Protein AF-A0A7S1T0H6-F1 (afdb_monomer_lite)

Organism: NCBI:txid63592

InterPro domains:
  IPR000719 Protein kinase domain [PF00069] (18-115)
  IPR000719 Protein kinase domain [PF00069] (151-258)
  IPR000719 Protein kinase domain [PS50011] (1-267)
  IPR000719 Protein kinase domain [SM00220] (1-267)
  IPR008271 Serine/threonine-protein kinase, active site [PS00108] (78-90)
  IPR011009 Protein kinase-like domain superfamily [SSF56112] (9-263)
  IPR051681 Serine/Threonine Kinases and Pseudokinases [PTHR44329] (21-267)

Foldseek 3Di:
DDDDDDDDDDPPPPPPDDDDDDDDDDDDAPPAWQQVLLVQQVVQPQPAFRPDALLVLLQQLLLLLVQLLVQCPDVVRFAQQQDDRNQWGWHDDPNDIHIHGHNGPCVPVVVVVVVVVVVVDPDDDDDDDPPDPDDDDDDDDPDDPDDPVLSVLLVVLCPPLVSLQLAALCVLVVHDDDNLSNLLSSLQSSLSSLVSHHCCVQQDPPSDSVSSVVNSVVVNVVDDGDDDPLQDVLSVVLSCQSNDNDSVSHDRSVVNSVSSVVCNVVSVVLRVVCVSRSSVSD

Sequence (282 aa):
AEESEPGTDVFEEEEEKEPVNIFLVQEFCNNGSLQNLLEKNMALGVQSLKVYSVVNALEYAIHIAKGLEYLHLASPMIIHRDLKPDNVLLHVENGKTIAKLADFGLSAKLKSQFKSLSRDSSIKKDQATRSLTRYRSKKQTFVERTESDLLKNAFKLTGETGSKMYMAPEVSRRESYNEKIDIYSLGVILYELFMGYPILCTISHSGQPQEVENYAKRVASGYRVKIPARWPPEVGDVISKMWAQSPEERPSASEAIKLLTGLQPVAEEWHKKATGCWNCFC

pLDDT: mean 75.56, std 23.52, range [24.17, 98.88]

Structure (mmCIF, N/CA/C/O backbone):
data_AF-A0A7S1T0H6-F1
#
_entry.id   AF-A0A7S1T0H6-F1
#
loop_
_atom_site.group_PDB
_atom_site.id
_atom_site.type_symbol
_atom_site.label_atom_id
_atom_site.label_alt_id
_atom_site.label_comp_id
_atom_site.label_asym_id
_atom_site.label_entity_id
_atom_site.label_seq_id
_atom_site.pdbx_PDB_ins_code
_atom_site.Cartn_x
_atom_site.Cartn_y
_atom_site.Cartn_z
_atom_site.occupancy
_atom_site.B_iso_or_equiv
_atom_site.auth_seq_id
_atom_site.auth_comp_id
_atom_site.auth_asym_id
_atom_site.auth_atom_id
_atom_site.pdbx_PDB_model_num
ATOM 1 N N . ALA A 1 1 ? -76.980 48.339 -0.783 1.00 39.44 1 ALA A N 1
ATOM 2 C CA . ALA A 1 1 ? -75.681 48.568 -0.137 1.00 39.44 1 ALA A CA 1
ATOM 3 C C . ALA A 1 1 ? -75.337 47.280 0.584 1.00 39.44 1 ALA A C 1
ATOM 5 O O . ALA A 1 1 ? -75.828 47.060 1.679 1.00 39.44 1 ALA A O 1
ATOM 6 N N . GLU A 1 2 ? -74.623 46.398 -0.102 1.00 37.31 2 GLU A N 1
ATOM 7 C CA . GLU A 1 2 ? -73.998 45.208 0.471 1.00 37.31 2 GLU A CA 1
ATOM 8 C C . GLU A 1 2 ? -72.545 45.280 0.006 1.00 37.31 2 GLU A C 1
ATOM 10 O O . GLU A 1 2 ? -72.279 45.298 -1.197 1.00 37.31 2 GLU A O 1
ATOM 15 N N . GLU A 1 3 ? -71.641 45.486 0.960 1.00 40.94 3 GLU A N 1
ATOM 16 C CA . GLU A 1 3 ? -70.198 45.511 0.743 1.00 40.94 3 GLU A CA 1
ATOM 17 C C . GLU A 1 3 ? -69.638 44.088 0.841 1.00 40.94 3 GLU A C 1
ATOM 19 O O . GLU A 1 3 ? -70.080 43.269 1.643 1.00 40.94 3 GLU A O 1
ATOM 24 N N . SER A 1 4 ? -68.673 43.822 -0.031 1.00 43.00 4 SER A N 1
ATOM 25 C CA . SER A 1 4 ? -67.918 42.587 -0.228 1.00 43.00 4 SER A CA 1
ATOM 26 C C . SER A 1 4 ? -66.994 42.231 0.944 1.00 43.00 4 SER A C 1
ATOM 28 O O . SER A 1 4 ? -66.219 43.085 1.376 1.00 43.00 4 SER A O 1
ATOM 30 N N . GLU A 1 5 ? -66.961 40.960 1.358 1.00 44.91 5 GLU A N 1
ATOM 31 C CA . GLU A 1 5 ? -65.850 40.412 2.153 1.00 44.91 5 GLU A CA 1
ATOM 32 C C . GLU A 1 5 ? -64.629 40.116 1.255 1.00 44.91 5 GLU A C 1
ATOM 34 O O . GLU A 1 5 ? -64.787 39.500 0.195 1.00 44.91 5 GLU A O 1
ATOM 39 N N . PRO A 1 6 ? -63.407 40.528 1.642 1.00 47.84 6 PRO A N 1
ATOM 40 C CA . PRO A 1 6 ? -62.186 40.173 0.932 1.00 47.84 6 PRO A CA 1
ATOM 41 C C . PRO A 1 6 ? -61.630 38.827 1.419 1.00 47.84 6 PRO A C 1
ATOM 43 O O . PRO A 1 6 ? -61.496 38.586 2.618 1.00 47.84 6 PRO A O 1
ATOM 46 N N . GLY A 1 7 ? -61.276 37.967 0.461 1.00 47.22 7 GLY A N 1
ATOM 47 C CA . GLY A 1 7 ? -60.577 36.709 0.702 1.00 47.22 7 GLY A CA 1
ATOM 48 C C . GLY A 1 7 ? -59.181 36.929 1.282 1.00 47.22 7 GLY A C 1
ATOM 49 O O . GLY A 1 7 ? -58.399 37.736 0.781 1.00 47.22 7 GLY A O 1
ATOM 50 N N . THR A 1 8 ? -58.871 36.194 2.342 1.00 42.62 8 THR A N 1
ATOM 51 C CA . THR A 1 8 ? -57.524 36.056 2.889 1.00 42.62 8 THR A CA 1
ATOM 52 C C . THR A 1 8 ? -56.797 34.945 2.135 1.00 42.62 8 THR A C 1
ATOM 54 O O . THR A 1 8 ? -57.006 33.762 2.401 1.00 42.62 8 THR A O 1
ATOM 57 N N . ASP A 1 9 ? -55.931 35.335 1.199 1.00 45.97 9 ASP A N 1
ATOM 58 C CA . ASP A 1 9 ? -54.878 34.464 0.679 1.00 45.97 9 ASP A CA 1
ATOM 59 C C . ASP A 1 9 ? -53.917 34.131 1.831 1.00 45.97 9 ASP A C 1
ATOM 61 O O . ASP A 1 9 ? -53.196 34.991 2.342 1.00 45.97 9 ASP A O 1
ATOM 65 N N . VAL A 1 10 ? -53.945 32.876 2.280 1.00 47.53 10 VAL A N 1
ATOM 66 C CA . VAL A 1 10 ? -52.974 32.334 3.234 1.00 47.53 10 VAL A CA 1
ATOM 67 C C . VAL A 1 10 ? -51.689 32.062 2.457 1.00 47.53 10 VAL A C 1
ATOM 69 O O . VAL A 1 10 ? -51.583 31.071 1.740 1.00 47.53 10 VAL A O 1
ATOM 72 N N . PHE A 1 11 ? -50.718 32.964 2.578 1.00 44.25 11 PHE A N 1
ATOM 73 C CA . PHE A 1 11 ? -49.346 32.698 2.163 1.00 44.25 11 PHE A CA 1
ATOM 74 C C . PHE A 1 11 ? -48.713 31.765 3.202 1.00 44.25 11 PHE A C 1
ATOM 76 O O . PHE A 1 11 ? -48.391 32.192 4.309 1.00 44.25 11 PHE A O 1
ATOM 83 N N . GLU A 1 12 ? -48.572 30.483 2.866 1.00 53.56 12 GLU A N 1
ATOM 84 C CA . GLU A 1 12 ? -47.656 29.594 3.581 1.00 53.56 12 GLU A CA 1
ATOM 85 C C . GLU A 1 12 ? -46.225 30.060 3.268 1.00 53.56 12 GLU A C 1
ATOM 87 O O . GLU A 1 12 ? -45.743 29.920 2.145 1.00 53.56 12 GLU A O 1
ATOM 92 N N . GLU A 1 13 ? -45.565 30.687 4.245 1.00 53.03 13 GLU A N 1
ATOM 93 C CA . GLU A 1 13 ? -44.130 30.964 4.183 1.00 53.03 13 GLU A CA 1
ATOM 94 C C . GLU A 1 13 ? -43.378 29.624 4.164 1.00 53.03 13 GLU A C 1
ATOM 96 O O . GLU A 1 13 ? -43.294 28.923 5.173 1.00 53.03 13 GLU A O 1
ATOM 101 N N . GLU A 1 14 ? -42.832 29.245 3.006 1.00 58.56 14 GLU A N 1
ATOM 102 C CA . GLU A 1 14 ? -41.816 28.197 2.940 1.00 58.56 14 GLU A CA 1
ATOM 103 C C . GLU A 1 14 ? -40.554 28.712 3.654 1.00 58.56 14 GLU A C 1
ATOM 105 O O . GLU A 1 14 ? -39.780 29.487 3.094 1.00 58.56 14 GLU A O 1
ATOM 110 N N . GLU A 1 15 ? -40.351 28.304 4.912 1.00 59.88 15 GLU A N 1
ATOM 111 C CA . GLU A 1 15 ? -39.088 28.513 5.627 1.00 59.88 15 GLU A CA 1
ATOM 112 C C . GLU A 1 15 ? -37.933 27.906 4.808 1.00 59.88 15 GLU A C 1
ATOM 114 O O . GLU A 1 15 ? -37.774 26.680 4.730 1.00 59.88 15 GLU A O 1
ATOM 119 N N . GLU A 1 16 ? -37.095 28.762 4.211 1.00 60.50 16 GLU A N 1
ATOM 120 C CA . GLU A 1 16 ? -35.809 28.367 3.637 1.00 60.50 16 GLU A CA 1
ATOM 121 C C . GLU A 1 16 ? -34.942 27.759 4.749 1.00 60.50 16 GLU A C 1
ATOM 123 O O . GLU A 1 16 ? -34.305 28.456 5.539 1.00 60.50 16 GLU A O 1
ATOM 128 N N . LYS A 1 17 ? -34.928 26.425 4.837 1.00 64.12 17 LYS A N 1
ATOM 129 C CA . LYS A 1 17 ? -34.078 25.704 5.787 1.00 64.12 17 LYS A CA 1
ATOM 130 C C . LYS A 1 17 ? -32.616 26.027 5.504 1.00 64.12 17 LYS A C 1
ATOM 132 O O . LYS A 1 17 ? -32.090 25.656 4.452 1.00 64.12 17 LYS A O 1
ATOM 137 N N . GLU A 1 18 ? -31.953 26.664 6.467 1.00 71.25 18 GLU A N 1
ATOM 138 C CA . GLU A 1 18 ? -30.517 26.909 6.390 1.00 71.25 18 GLU A CA 1
ATOM 139 C C . GLU A 1 18 ? -29.751 25.597 6.132 1.00 71.25 18 GLU A C 1
ATOM 141 O O . GLU A 1 18 ? -30.090 24.543 6.689 1.00 71.25 18 GLU A O 1
ATOM 146 N N . PRO A 1 19 ? -28.703 25.626 5.289 1.00 68.56 19 PRO A N 1
ATOM 147 C CA . PRO A 1 19 ? -27.933 24.435 4.980 1.00 68.56 19 PRO A CA 1
ATOM 148 C C . PRO A 1 19 ? -27.256 23.893 6.244 1.00 68.56 19 PRO A C 1
ATOM 150 O O . PRO A 1 19 ? -26.411 24.545 6.859 1.00 68.56 19 PRO A O 1
ATOM 153 N N . VAL A 1 20 ? -27.595 22.654 6.608 1.00 77.38 20 VAL A N 1
ATOM 154 C CA . VAL A 1 20 ? -26.949 21.945 7.717 1.00 77.38 20 VAL A CA 1
ATOM 155 C C . VAL A 1 20 ? -25.509 21.618 7.328 1.00 77.38 20 VAL A C 1
ATOM 157 O O . VAL A 1 20 ? -25.253 20.756 6.484 1.00 77.38 20 VAL A O 1
ATOM 160 N N . ASN A 1 21 ? -24.556 22.286 7.976 1.00 78.81 21 ASN A N 1
ATOM 161 C CA . ASN A 1 21 ? -23.138 21.977 7.838 1.00 78.81 21 ASN A CA 1
ATOM 162 C C . ASN A 1 21 ? -22.768 20.798 8.746 1.00 78.81 21 ASN A C 1
ATOM 164 O O . ASN A 1 21 ? -22.917 20.868 9.965 1.00 78.81 21 ASN A O 1
ATOM 168 N N . ILE A 1 22 ? -22.265 19.715 8.152 1.00 76.00 22 ILE A N 1
ATOM 169 C CA . ILE A 1 22 ? -21.798 18.530 8.879 1.00 76.00 22 ILE A CA 1
ATOM 170 C C . ILE A 1 22 ? -20.272 18.574 8.953 1.00 76.00 22 ILE A C 1
ATOM 172 O O . ILE A 1 22 ? -19.598 18.610 7.925 1.00 76.00 22 ILE A O 1
ATOM 176 N N . PHE A 1 23 ? -19.732 18.522 10.170 1.00 80.25 23 PHE A N 1
ATOM 177 C CA . PHE A 1 23 ? -18.294 18.472 10.428 1.00 80.25 23 PHE A CA 1
ATOM 178 C C . PHE A 1 23 ? -17.905 17.110 11.005 1.00 80.25 23 PHE A C 1
ATOM 180 O O . PHE A 1 23 ? -18.576 16.596 11.900 1.00 80.25 23 PHE A O 1
ATOM 187 N N . LEU A 1 24 ? -16.799 16.542 10.519 1.00 76.12 24 LEU A N 1
ATOM 188 C CA . LEU A 1 24 ? -16.171 15.357 11.099 1.00 76.12 24 LEU A CA 1
ATOM 189 C C . LEU A 1 24 ? -14.870 15.787 11.783 1.00 76.12 24 LEU A C 1
ATOM 191 O O . LEU A 1 24 ? -13.955 16.271 11.121 1.00 76.12 24 LEU A O 1
ATOM 195 N N . VAL A 1 25 ? -14.793 15.625 13.104 1.00 81.94 25 VAL A N 1
ATOM 196 C CA . VAL A 1 25 ? -13.585 15.927 13.885 1.00 81.94 25 VAL A CA 1
ATOM 197 C C . VAL A 1 25 ? -12.845 14.622 14.154 1.00 81.94 25 VAL A C 1
ATOM 199 O O . VAL A 1 25 ? -13.415 13.684 14.709 1.00 81.94 25 VAL A O 1
ATOM 202 N N . GLN A 1 26 ? -11.583 14.557 13.739 1.00 84.00 26 GLN A N 1
ATOM 203 C CA . GLN A 1 26 ? -10.718 13.386 13.885 1.00 84.00 26 GLN A CA 1
ATOM 204 C C . GLN A 1 26 ? -9.372 13.797 14.479 1.00 84.00 26 GLN A C 1
ATOM 206 O O . GLN A 1 26 ? -9.057 14.983 14.584 1.00 84.00 26 GLN A O 1
ATOM 211 N N . GLU A 1 27 ? -8.571 12.808 14.871 1.00 87.56 27 GLU A N 1
ATOM 212 C CA . GLU A 1 27 ? -7.200 13.064 15.293 1.00 87.56 27 GLU A CA 1
ATOM 213 C C . GLU A 1 27 ? -6.365 13.703 14.172 1.00 87.56 27 GLU A C 1
ATOM 215 O O . GLU A 1 27 ? -6.512 13.384 12.991 1.00 87.56 27 GLU A O 1
ATOM 220 N N . PHE A 1 28 ? -5.456 14.603 14.550 1.00 90.06 28 PHE A N 1
ATOM 221 C CA . PHE A 1 28 ? -4.581 15.270 13.596 1.00 90.06 28 PHE A CA 1
ATOM 222 C C . PHE A 1 28 ? -3.293 14.466 13.356 1.00 90.06 28 PHE A C 1
ATOM 224 O O . PHE A 1 28 ? -2.480 14.247 14.259 1.00 90.06 28 PHE A O 1
ATOM 231 N N . CYS A 1 29 ? -3.074 14.062 12.105 1.00 93.25 29 CYS A N 1
ATOM 232 C CA . CYS A 1 29 ? -1.835 13.432 11.651 1.00 93.25 29 CYS A CA 1
ATOM 233 C C . CYS A 1 29 ? -0.858 14.501 11.134 1.00 93.25 29 CYS A C 1
ATOM 235 O O . CYS A 1 29 ? -1.056 15.086 10.070 1.00 93.25 29 CYS A O 1
ATOM 237 N N . ASN A 1 30 ? 0.196 14.774 11.905 1.00 92.81 30 ASN A N 1
ATOM 238 C CA . ASN A 1 30 ? 1.073 15.940 11.735 1.00 92.81 30 ASN A CA 1
ATOM 239 C C . ASN A 1 30 ? 2.118 15.834 10.605 1.00 92.81 30 ASN A C 1
ATOM 241 O O . ASN A 1 30 ? 2.874 16.785 10.409 1.00 92.81 30 ASN A O 1
ATOM 245 N N . ASN A 1 31 ? 2.181 14.725 9.861 1.00 93.44 31 ASN A N 1
ATOM 246 C CA . ASN A 1 31 ? 3.201 14.499 8.829 1.00 93.44 31 ASN A CA 1
ATOM 247 C C . ASN A 1 31 ? 2.622 14.273 7.417 1.00 93.44 31 ASN A C 1
ATOM 249 O O . ASN A 1 31 ? 3.321 13.793 6.523 1.00 93.44 31 ASN A O 1
ATOM 253 N N . GLY A 1 32 ? 1.365 14.673 7.196 1.00 94.12 32 GLY A N 1
ATOM 254 C CA . GLY A 1 32 ? 0.689 14.568 5.898 1.00 94.12 32 GLY A CA 1
ATOM 255 C C . GLY A 1 32 ? 0.321 13.130 5.531 1.00 94.12 32 GLY A C 1
ATOM 256 O O . GLY A 1 32 ? 0.254 12.260 6.401 1.00 94.12 32 GLY A O 1
ATOM 257 N N . SER A 1 33 ? 0.059 12.879 4.249 1.00 95.69 33 SER A N 1
ATOM 258 C CA . SER A 1 33 ? -0.252 11.538 3.746 1.00 95.69 33 SER A CA 1
ATOM 259 C C . SER A 1 33 ? 0.994 10.790 3.271 1.00 95.69 33 SER A C 1
ATOM 261 O O . SER A 1 33 ? 2.054 11.372 3.007 1.00 95.69 33 SER A O 1
ATOM 263 N N . LEU A 1 34 ? 0.860 9.477 3.104 1.00 95.38 34 LEU A N 1
ATOM 264 C CA . LEU A 1 34 ? 1.886 8.644 2.492 1.00 95.38 34 LEU A CA 1
ATOM 265 C C . LEU A 1 34 ? 2.148 9.055 1.035 1.00 95.38 34 LEU A C 1
ATOM 267 O O . LEU A 1 34 ? 3.291 8.990 0.581 1.00 95.38 34 LEU A O 1
ATOM 271 N N . GLN A 1 35 ? 1.130 9.566 0.335 1.00 93.31 35 GLN A N 1
ATOM 272 C CA . GLN A 1 35 ? 1.297 10.173 -0.987 1.00 93.31 35 GLN A CA 1
ATOM 273 C C . GLN A 1 35 ? 2.305 11.330 -0.930 1.00 93.31 35 GLN A C 1
ATOM 275 O O . GLN A 1 35 ? 3.283 11.328 -1.676 1.00 93.31 35 GLN A O 1
ATOM 280 N N . ASN A 1 36 ? 2.154 12.265 0.017 1.00 91.69 36 ASN A N 1
ATOM 281 C CA . ASN A 1 36 ? 3.099 13.378 0.163 1.00 91.69 36 ASN A CA 1
ATOM 282 C C . ASN A 1 36 ? 4.530 12.896 0.459 1.00 91.69 36 ASN A C 1
ATOM 284 O O . ASN A 1 36 ? 5.501 13.535 0.050 1.00 91.69 36 ASN A O 1
ATOM 288 N N . LEU A 1 37 ? 4.683 11.777 1.171 1.00 91.94 37 LEU A N 1
ATOM 289 C CA . LEU A 1 37 ? 5.986 11.173 1.453 1.00 91.94 37 LEU A CA 1
ATOM 290 C C . LEU A 1 37 ? 6.655 10.626 0.178 1.00 91.94 37 LEU A C 1
ATOM 292 O O . LEU A 1 37 ? 7.842 10.875 -0.053 1.00 91.94 37 LEU A O 1
ATOM 296 N N . LEU A 1 38 ? 5.899 9.916 -0.664 1.00 89.81 38 LEU A N 1
ATOM 297 C CA . LEU A 1 38 ? 6.369 9.394 -1.955 1.00 89.81 38 LEU A CA 1
ATOM 298 C C . LEU A 1 38 ? 6.742 10.525 -2.926 1.00 89.81 38 LEU A C 1
ATOM 300 O O . LEU A 1 38 ? 7.752 10.438 -3.625 1.00 89.81 38 LEU A O 1
ATOM 304 N N . GLU A 1 39 ? 5.977 11.614 -2.923 1.00 86.88 39 GLU A N 1
ATOM 305 C CA . GLU A 1 39 ? 6.238 12.816 -3.723 1.00 86.88 39 GLU A CA 1
ATOM 306 C C . GLU A 1 39 ? 7.533 13.519 -3.316 1.00 86.88 39 GLU A C 1
ATOM 308 O O . GLU A 1 39 ? 8.344 13.879 -4.172 1.00 86.88 39 GLU A O 1
ATOM 313 N N . LYS A 1 40 ? 7.776 13.662 -2.008 1.00 86.38 40 LYS A N 1
ATOM 314 C CA . LYS A 1 40 ? 9.038 14.213 -1.488 1.00 86.38 40 LYS A CA 1
ATOM 315 C C . LYS A 1 40 ? 10.235 13.377 -1.940 1.00 86.38 40 LYS A C 1
ATOM 317 O O . LYS A 1 40 ? 11.225 13.931 -2.407 1.00 86.38 40 LYS A O 1
ATOM 322 N N . ASN A 1 41 ? 10.132 12.051 -1.862 1.00 83.00 41 ASN A N 1
ATOM 323 C CA . ASN A 1 41 ? 11.192 11.144 -2.311 1.00 83.00 41 ASN A CA 1
ATOM 324 C C . ASN A 1 41 ? 11.512 11.229 -3.800 1.00 83.00 41 ASN A C 1
ATOM 326 O O . ASN A 1 41 ? 12.640 10.948 -4.208 1.00 83.00 41 ASN A O 1
ATOM 330 N N . MET A 1 42 ? 10.508 11.529 -4.610 1.00 78.44 42 MET A N 1
ATOM 331 C CA . MET A 1 42 ? 10.673 11.733 -6.038 1.00 78.44 42 MET A CA 1
ATOM 332 C C . MET A 1 42 ? 11.317 13.086 -6.331 1.00 78.44 42 MET A C 1
ATOM 334 O O . MET A 1 42 ? 12.243 13.152 -7.133 1.00 78.44 42 MET A O 1
ATOM 338 N N . ALA A 1 43 ? 10.873 14.151 -5.659 1.00 79.00 43 ALA A N 1
ATOM 339 C CA . ALA A 1 43 ? 11.404 15.498 -5.854 1.00 79.00 43 ALA A CA 1
ATOM 340 C C . ALA A 1 43 ? 12.895 15.622 -5.488 1.00 79.00 43 ALA A C 1
ATOM 342 O O . ALA A 1 43 ? 13.599 16.442 -6.069 1.00 79.00 43 ALA A O 1
ATOM 343 N N . LEU A 1 44 ? 13.385 14.797 -4.556 1.00 72.94 44 LEU A N 1
ATOM 344 C CA . LEU A 1 44 ? 14.806 14.729 -4.190 1.00 72.94 44 LEU A CA 1
ATOM 345 C C . LEU A 1 44 ? 15.698 14.072 -5.266 1.00 72.94 44 LEU A C 1
ATOM 347 O O . LEU A 1 44 ? 16.924 14.190 -5.201 1.00 72.94 44 LEU A O 1
ATOM 351 N N . GLY A 1 45 ? 15.104 13.414 -6.267 1.00 62.16 45 GLY A N 1
ATOM 352 C CA . GLY A 1 45 ? 15.812 12.787 -7.382 1.00 62.16 45 GLY A CA 1
ATOM 353 C C . GLY A 1 45 ? 16.641 11.549 -7.005 1.00 62.16 45 GLY A C 1
ATOM 354 O O . GLY A 1 45 ? 16.664 11.083 -5.866 1.00 62.16 45 GLY A O 1
ATOM 355 N N . VAL A 1 46 ? 17.334 10.988 -8.003 1.00 57.06 46 VAL A N 1
ATOM 356 C CA . VAL A 1 46 ? 18.066 9.705 -7.904 1.00 57.06 46 VAL A CA 1
ATOM 357 C C . VAL A 1 46 ? 19.370 9.815 -7.091 1.00 57.06 46 VAL A C 1
ATOM 359 O O . VAL A 1 46 ? 19.894 8.811 -6.614 1.00 57.06 46 VAL A O 1
ATOM 362 N N . GLN A 1 47 ? 19.896 11.023 -6.883 1.00 53.50 47 GLN A N 1
ATOM 363 C CA . GLN A 1 47 ? 21.208 11.231 -6.252 1.00 53.50 47 GLN A CA 1
ATOM 364 C C . GLN A 1 47 ? 21.149 11.524 -4.744 1.00 53.50 47 GLN A C 1
ATOM 366 O O . GLN A 1 47 ? 22.196 11.627 -4.109 1.00 53.50 47 GLN A O 1
ATOM 371 N N . SER A 1 48 ? 19.951 11.636 -4.162 1.00 57.62 48 SER A N 1
ATOM 372 C CA . SER A 1 48 ? 19.771 12.016 -2.756 1.00 57.62 48 SER A CA 1
ATOM 373 C C . SER A 1 48 ? 19.212 10.875 -1.907 1.00 57.62 48 SER A C 1
ATOM 375 O O . SER A 1 48 ? 18.455 10.027 -2.384 1.00 57.62 48 SER A O 1
ATOM 377 N N . LEU A 1 49 ? 19.573 10.882 -0.619 1.00 66.31 49 LEU A N 1
ATOM 378 C CA . LEU A 1 49 ? 18.969 10.034 0.408 1.00 66.31 49 LEU A CA 1
ATOM 379 C C . LEU A 1 49 ? 17.442 10.197 0.385 1.00 66.31 49 LEU A C 1
ATOM 381 O O . LEU A 1 49 ? 16.923 11.311 0.460 1.00 66.31 49 LEU A O 1
ATOM 385 N N . LYS A 1 50 ? 16.726 9.074 0.288 1.00 73.00 50 LYS A N 1
ATOM 386 C CA . LYS A 1 50 ? 15.271 9.026 0.460 1.00 73.00 50 LYS A CA 1
ATOM 387 C C . LYS A 1 50 ? 14.909 9.526 1.868 1.00 73.00 50 LYS A C 1
ATOM 389 O O . LYS A 1 50 ? 15.655 9.316 2.821 1.00 73.00 50 LYS A O 1
ATOM 394 N N . VAL A 1 51 ? 13.744 10.155 2.007 1.00 85.56 51 VAL A N 1
ATOM 395 C CA . VAL A 1 51 ? 13.207 10.690 3.270 1.00 85.56 51 VAL A CA 1
ATOM 396 C C . VAL A 1 51 ? 12.808 9.601 4.270 1.00 85.56 51 VAL A C 1
ATOM 398 O O . VAL A 1 51 ? 12.534 9.908 5.425 1.00 85.56 51 VAL A O 1
ATOM 401 N N . TYR A 1 52 ? 12.761 8.341 3.834 1.00 89.00 52 TYR A N 1
ATOM 402 C CA . TYR A 1 52 ? 12.578 7.166 4.680 1.00 89.00 52 TYR A CA 1
ATOM 403 C C . TYR A 1 52 ? 13.513 6.040 4.222 1.00 89.00 52 TYR A C 1
ATOM 405 O O . TYR A 1 52 ? 14.140 6.146 3.169 1.00 89.00 52 TYR A O 1
ATOM 413 N N . SER A 1 53 ? 13.637 4.980 5.021 1.00 90.25 53 SER A N 1
ATOM 414 C CA . SER A 1 53 ? 14.403 3.769 4.689 1.00 90.25 53 SER A CA 1
ATOM 415 C C . SER A 1 53 ? 13.489 2.605 4.280 1.00 90.25 53 SER A C 1
ATOM 417 O O . SER A 1 53 ? 12.291 2.637 4.555 1.00 90.25 53 SER A O 1
ATOM 419 N N . VAL A 1 54 ? 14.051 1.526 3.717 1.00 90.62 54 VAL A N 1
ATOM 420 C CA . VAL A 1 54 ? 13.315 0.260 3.489 1.00 90.62 54 VAL A CA 1
ATOM 421 C C . VAL A 1 54 ? 12.720 -0.326 4.776 1.00 90.62 54 VAL A C 1
ATOM 423 O O . VAL A 1 54 ? 11.682 -0.981 4.737 1.00 90.62 54 VAL A O 1
ATOM 426 N N . VAL A 1 55 ? 13.339 -0.065 5.932 1.00 93.62 55 VAL A N 1
ATOM 427 C CA . VAL A 1 55 ? 12.809 -0.501 7.231 1.00 93.62 55 VAL A CA 1
ATOM 428 C C . VAL A 1 55 ? 11.529 0.271 7.545 1.00 93.62 55 VAL A C 1
ATOM 430 O O . VAL A 1 55 ? 10.509 -0.333 7.857 1.00 93.62 55 VAL A O 1
ATOM 433 N N . ASN A 1 56 ? 11.537 1.592 7.352 1.00 94.38 56 ASN A N 1
ATOM 434 C CA . ASN A 1 56 ? 10.338 2.409 7.550 1.00 94.38 56 ASN A CA 1
ATOM 435 C C . ASN A 1 56 ? 9.240 2.085 6.530 1.00 94.38 56 ASN A C 1
ATOM 437 O O . ASN A 1 56 ? 8.068 2.052 6.888 1.00 94.38 56 ASN A O 1
ATOM 441 N N . ALA A 1 57 ? 9.609 1.800 5.277 1.00 95.25 57 ALA A N 1
ATOM 442 C CA . ALA A 1 57 ? 8.686 1.322 4.248 1.00 95.25 57 ALA A CA 1
ATOM 443 C C . ALA A 1 57 ? 7.900 0.095 4.737 1.00 95.25 57 ALA A C 1
ATOM 445 O O . ALA A 1 57 ? 6.670 0.058 4.667 1.00 95.25 57 ALA A O 1
ATOM 446 N N . LEU A 1 58 ? 8.615 -0.887 5.290 1.00 97.50 58 LEU A N 1
ATOM 447 C CA . LEU A 1 58 ? 8.010 -2.091 5.836 1.00 97.50 58 LEU A CA 1
ATOM 448 C C . LEU A 1 58 ? 7.149 -1.796 7.075 1.00 97.50 58 LEU A C 1
ATOM 450 O O . LEU A 1 58 ? 6.044 -2.325 7.184 1.00 97.50 58 LEU A O 1
ATOM 454 N N . GLU A 1 59 ? 7.604 -0.924 7.978 1.00 97.44 59 GLU A N 1
ATOM 455 C CA . GLU A 1 59 ? 6.822 -0.490 9.147 1.00 97.44 59 GLU A CA 1
ATOM 456 C C . GLU A 1 59 ? 5.489 0.151 8.740 1.00 97.44 59 GLU A C 1
ATOM 458 O O . GLU A 1 59 ? 4.447 -0.187 9.304 1.00 97.44 59 GLU A O 1
ATOM 463 N N . TYR A 1 60 ? 5.486 1.026 7.729 1.00 98.31 60 TYR A N 1
ATOM 464 C CA . TYR A 1 60 ? 4.258 1.637 7.214 1.00 98.31 60 TYR A CA 1
ATOM 465 C C . TYR A 1 60 ? 3.299 0.584 6.657 1.00 98.31 60 TYR A C 1
ATOM 467 O O . TYR A 1 60 ? 2.117 0.605 6.998 1.00 98.31 60 TYR A O 1
ATOM 475 N N . ALA A 1 61 ? 3.794 -0.376 5.872 1.00 98.62 61 ALA A N 1
ATOM 476 C CA . ALA A 1 61 ? 2.972 -1.468 5.353 1.00 98.62 61 ALA A CA 1
ATOM 477 C C . ALA A 1 61 ? 2.378 -2.337 6.476 1.00 98.62 61 ALA A C 1
ATOM 479 O O . ALA A 1 61 ? 1.199 -2.690 6.419 1.00 98.62 61 ALA A O 1
ATOM 480 N N . ILE A 1 62 ? 3.152 -2.632 7.528 1.00 98.75 62 ILE A N 1
ATOM 481 C CA . ILE A 1 62 ? 2.676 -3.372 8.708 1.00 98.75 62 ILE A CA 1
ATOM 482 C C . ILE A 1 62 ? 1.587 -2.585 9.447 1.00 98.75 62 ILE A C 1
ATOM 484 O O . ILE A 1 62 ? 0.575 -3.167 9.837 1.00 98.75 62 ILE A O 1
ATOM 488 N N . HIS A 1 63 ? 1.759 -1.274 9.641 1.00 98.62 63 HIS A N 1
ATOM 489 C CA . HIS A 1 63 ? 0.737 -0.426 10.263 1.00 98.62 63 HIS A CA 1
ATOM 490 C C . HIS A 1 63 ? -0.567 -0.415 9.453 1.00 98.62 63 HIS A C 1
ATOM 492 O O . HIS A 1 63 ? -1.643 -0.578 10.030 1.00 98.62 63 HIS A O 1
ATOM 498 N N . ILE A 1 64 ? -0.475 -0.302 8.123 1.00 98.69 64 ILE A N 1
ATOM 499 C CA . ILE A 1 64 ? -1.641 -0.369 7.232 1.00 98.69 64 ILE A CA 1
ATOM 500 C C . ILE A 1 64 ? -2.328 -1.736 7.352 1.00 98.69 64 ILE A C 1
ATOM 502 O O . ILE A 1 64 ? -3.542 -1.787 7.534 1.00 98.69 64 ILE A O 1
ATOM 506 N N . ALA A 1 65 ? -1.571 -2.837 7.319 1.00 98.81 65 ALA A N 1
ATOM 507 C CA . ALA A 1 65 ? -2.114 -4.191 7.449 1.00 98.81 65 ALA A CA 1
ATOM 508 C C . ALA A 1 65 ? -2.850 -4.405 8.784 1.00 98.81 65 ALA A C 1
ATOM 510 O O . ALA A 1 65 ? -3.935 -4.981 8.795 1.00 98.81 65 ALA A O 1
ATOM 511 N N . LYS A 1 66 ? -2.306 -3.883 9.892 1.00 98.75 66 LYS A N 1
ATOM 512 C CA . LYS A 1 66 ? -2.967 -3.884 11.211 1.00 98.75 66 LYS A CA 1
ATOM 513 C C . LYS A 1 66 ? -4.259 -3.069 11.214 1.00 98.75 66 LYS A C 1
ATOM 515 O O . LYS A 1 66 ? -5.257 -3.501 11.783 1.00 98.75 66 LYS A O 1
ATOM 520 N N . GLY A 1 67 ? -4.260 -1.909 10.557 1.00 98.12 67 GLY A N 1
ATOM 521 C CA . GLY A 1 67 ? -5.472 -1.114 10.367 1.00 98.12 67 GLY A CA 1
ATOM 522 C C . GLY A 1 67 ? -6.543 -1.873 9.580 1.00 98.12 67 GLY A C 1
ATOM 523 O O . GLY A 1 67 ? -7.707 -1.870 9.971 1.00 98.12 67 GLY A O 1
ATOM 524 N N . LEU A 1 68 ? -6.156 -2.567 8.506 1.00 98.25 68 LEU A N 1
ATOM 525 C CA . LEU A 1 68 ? -7.074 -3.387 7.711 1.00 98.25 68 LEU A CA 1
ATOM 526 C C . LEU A 1 68 ? -7.611 -4.577 8.502 1.00 98.25 68 LEU A C 1
ATOM 528 O O . LEU A 1 68 ? -8.809 -4.823 8.460 1.00 98.25 68 LEU A O 1
ATOM 532 N N . GLU A 1 69 ? -6.763 -5.275 9.259 1.00 98.50 69 GLU A N 1
ATOM 533 C CA . GLU A 1 69 ? -7.188 -6.373 10.133 1.00 98.50 69 GLU A CA 1
ATOM 534 C C . GLU A 1 69 ? -8.265 -5.907 11.115 1.00 98.50 69 GLU A C 1
ATOM 536 O O . GLU A 1 69 ? -9.311 -6.545 11.225 1.00 98.50 69 GLU A O 1
ATOM 541 N N . TYR A 1 70 ? -8.057 -4.757 11.758 1.00 97.50 70 TYR A N 1
ATOM 542 C CA . TYR A 1 70 ? -9.046 -4.171 12.658 1.00 97.50 70 TYR A CA 1
ATOM 543 C C . TYR A 1 70 ? -10.395 -3.911 11.963 1.00 97.50 70 TYR A C 1
ATOM 545 O O . TYR A 1 70 ? -11.446 -4.248 12.508 1.00 97.50 70 TYR A O 1
ATOM 553 N N . LEU A 1 71 ? -10.384 -3.353 10.747 1.00 94.50 71 LEU A N 1
ATOM 554 C CA . LEU A 1 71 ? -11.607 -3.106 9.972 1.00 94.50 71 LEU A CA 1
ATOM 555 C C . LEU A 1 71 ? -12.289 -4.410 9.522 1.00 94.50 71 LEU A C 1
ATOM 557 O O . LEU A 1 71 ? -13.514 -4.532 9.595 1.00 94.50 71 LEU A O 1
ATOM 561 N N . HIS A 1 72 ? -11.505 -5.391 9.072 1.00 95.12 72 HIS A N 1
ATOM 562 C CA . HIS A 1 72 ? -11.995 -6.666 8.539 1.00 95.12 72 HIS A CA 1
ATOM 563 C C . HIS A 1 72 ? -12.559 -7.577 9.639 1.00 95.12 72 HIS A C 1
ATOM 565 O O . HIS A 1 72 ? -13.474 -8.352 9.373 1.00 95.12 72 HIS A O 1
ATOM 571 N N . LEU A 1 73 ? -12.063 -7.459 10.874 1.00 94.88 73 LEU A N 1
ATOM 572 C CA . LEU A 1 73 ? -12.572 -8.186 12.045 1.00 94.88 73 LEU A CA 1
ATOM 573 C C . LEU A 1 73 ? -13.761 -7.498 12.736 1.00 94.88 73 LEU A C 1
ATOM 575 O O . LEU A 1 73 ? -14.348 -8.076 13.653 1.00 94.88 73 LEU A O 1
ATOM 579 N N . ALA A 1 74 ? -14.127 -6.279 12.330 1.00 90.25 74 ALA A N 1
ATOM 580 C CA . ALA A 1 74 ? -15.270 -5.573 12.899 1.00 90.25 74 ALA A CA 1
ATOM 581 C C . ALA A 1 74 ? -16.590 -6.333 12.663 1.00 90.25 74 ALA A C 1
ATOM 583 O O . ALA A 1 74 ? -16.730 -7.111 11.719 1.00 90.25 74 ALA A O 1
ATOM 584 N N . SER A 1 75 ? -17.592 -6.072 13.507 1.00 86.25 75 SER A N 1
ATOM 585 C CA . SER A 1 75 ? -18.949 -6.596 13.337 1.00 86.25 75 SER A CA 1
ATOM 586 C C . SER A 1 75 ? -19.954 -5.437 13.314 1.00 86.25 75 SER A C 1
ATOM 588 O O . SER A 1 75 ? -20.168 -4.808 14.352 1.00 86.25 75 SER A O 1
ATOM 590 N N . PRO A 1 76 ? -20.556 -5.113 12.152 1.00 87.75 76 PRO A N 1
ATOM 591 C CA . PRO A 1 76 ? -20.343 -5.742 10.843 1.00 87.75 76 PRO A CA 1
ATOM 592 C C . PRO A 1 76 ? -18.955 -5.436 10.248 1.00 87.75 76 PRO A C 1
ATOM 594 O O . PRO A 1 76 ? -18.392 -4.373 10.507 1.00 87.75 76 PRO A O 1
ATOM 597 N N . MET A 1 77 ? -18.442 -6.346 9.410 1.00 88.06 77 MET A N 1
ATOM 598 C CA . MET A 1 77 ? -17.154 -6.193 8.717 1.00 88.06 77 MET A CA 1
ATOM 599 C C . MET A 1 77 ? -17.110 -4.894 7.905 1.00 88.06 77 MET A C 1
ATOM 601 O O . MET A 1 77 ? -18.052 -4.569 7.171 1.00 88.06 77 MET A O 1
ATOM 605 N N . ILE A 1 78 ? -15.987 -4.179 7.983 1.00 86.44 78 ILE A N 1
ATOM 606 C CA . ILE A 1 78 ? -15.739 -2.952 7.225 1.00 86.44 78 ILE A CA 1
ATOM 607 C C . ILE A 1 78 ? -14.666 -3.229 6.171 1.00 86.44 78 ILE A C 1
ATOM 609 O O . ILE A 1 78 ? -13.549 -3.598 6.501 1.00 86.44 78 ILE A O 1
ATOM 613 N N . ILE A 1 79 ? -14.994 -2.999 4.897 1.00 88.25 79 ILE A N 1
ATOM 614 C CA . ILE A 1 79 ? -14.031 -3.021 3.782 1.00 88.25 79 ILE A CA 1
ATOM 615 C C . ILE A 1 79 ? -13.670 -1.571 3.452 1.00 88.25 79 ILE A C 1
ATOM 617 O O . ILE A 1 79 ? -14.578 -0.747 3.284 1.00 88.25 79 ILE A O 1
ATOM 621 N N . HIS A 1 80 ? -12.381 -1.257 3.331 1.00 91.94 80 HIS A N 1
ATOM 622 C CA . HIS A 1 80 ? -11.901 0.105 3.097 1.00 91.94 80 HIS A CA 1
ATOM 623 C C . HIS A 1 80 ? -12.332 0.640 1.723 1.00 91.94 80 HIS A C 1
ATOM 625 O O . HIS A 1 80 ? -12.868 1.748 1.638 1.00 91.94 80 HIS A O 1
ATOM 631 N N . ARG A 1 81 ? -12.166 -0.159 0.656 1.00 89.62 81 ARG A N 1
ATOM 632 C CA . ARG A 1 81 ? -12.602 0.079 -0.747 1.00 89.62 81 ARG A CA 1
ATOM 633 C C . ARG A 1 81 ? -11.875 1.166 -1.535 1.00 89.62 81 ARG A C 1
ATOM 635 O O . ARG A 1 81 ? -11.901 1.117 -2.759 1.00 89.62 81 ARG A O 1
ATOM 642 N N . ASP A 1 82 ? -11.267 2.142 -0.872 1.00 89.00 82 ASP A N 1
ATOM 643 C CA . ASP A 1 82 ? -10.460 3.189 -1.523 1.00 89.00 82 ASP A CA 1
ATOM 644 C C . ASP A 1 82 ? -9.072 3.282 -0.879 1.00 89.00 82 ASP A C 1
ATOM 646 O O . ASP A 1 82 ? -8.630 4.355 -0.485 1.00 89.00 82 ASP A O 1
ATOM 650 N N . LEU A 1 83 ? -8.410 2.144 -0.647 1.00 93.88 83 LEU A N 1
ATOM 651 C CA . LEU A 1 83 ? -7.077 2.156 -0.046 1.00 93.88 83 LEU A CA 1
ATOM 652 C C . LEU A 1 83 ? -6.044 2.632 -1.077 1.00 93.88 83 LEU A C 1
ATOM 654 O O . LEU A 1 83 ? -5.860 2.014 -2.123 1.00 93.88 83 LEU A O 1
ATOM 658 N N . LYS A 1 84 ? -5.374 3.739 -0.764 1.00 93.50 84 LYS A N 1
ATOM 659 C CA . LYS A 1 84 ? -4.331 4.386 -1.573 1.00 93.50 84 LYS A CA 1
ATOM 660 C C . LYS A 1 84 ? -3.453 5.260 -0.667 1.00 93.50 84 LYS A C 1
ATOM 662 O O . LYS A 1 84 ? -3.904 5.589 0.431 1.00 93.50 84 LYS A O 1
ATOM 667 N N . PRO A 1 85 ? -2.254 5.688 -1.098 1.00 95.31 85 PRO A N 1
ATOM 668 C CA . PRO A 1 85 ? -1.362 6.504 -0.276 1.00 95.31 85 PRO A CA 1
ATOM 669 C C . PRO A 1 85 ? -1.965 7.830 0.209 1.00 95.31 85 PRO A C 1
ATOM 671 O O . PRO A 1 85 ? -1.592 8.292 1.284 1.00 95.31 85 PRO A O 1
ATOM 674 N N . ASP A 1 86 ? -2.904 8.433 -0.529 1.00 93.06 86 ASP A N 1
ATOM 675 C CA . ASP A 1 86 ? -3.630 9.631 -0.071 1.00 93.06 86 ASP A CA 1
ATOM 676 C C . ASP A 1 86 ? -4.458 9.366 1.194 1.00 93.06 86 ASP A C 1
ATOM 678 O O . ASP A 1 86 ? -4.540 10.222 2.071 1.00 93.06 86 ASP A O 1
ATOM 682 N N . ASN A 1 87 ? -5.011 8.156 1.307 1.00 94.62 87 ASN A N 1
ATOM 683 C CA . ASN A 1 87 ? -5.888 7.729 2.399 1.00 94.62 87 ASN A CA 1
ATOM 684 C C . ASN A 1 87 ? -5.103 7.018 3.521 1.00 94.62 87 ASN A C 1
ATOM 686 O O . ASN A 1 87 ? -5.676 6.317 4.355 1.00 94.62 87 ASN A O 1
ATOM 690 N N . VAL A 1 88 ? -3.777 7.181 3.543 1.00 96.56 88 VAL A N 1
ATOM 691 C CA . VAL A 1 88 ? -2.905 6.747 4.637 1.00 96.56 88 VAL A CA 1
ATOM 692 C C . VAL A 1 88 ? -2.209 7.979 5.193 1.00 96.56 88 VAL A C 1
ATOM 694 O O . VAL A 1 88 ? -1.345 8.559 4.541 1.00 96.56 88 VAL A O 1
ATOM 697 N N . LEU A 1 89 ? -2.575 8.382 6.403 1.00 96.81 89 LEU A N 1
ATOM 698 C CA . LEU A 1 89 ? -2.007 9.543 7.077 1.00 96.81 89 LEU A CA 1
ATOM 699 C C . LEU A 1 89 ? -0.840 9.144 7.979 1.00 96.81 89 LEU A C 1
ATOM 701 O O . LEU A 1 89 ? -0.816 8.054 8.548 1.00 96.81 89 LEU A O 1
ATOM 705 N N . LEU A 1 90 ? 0.136 10.036 8.115 1.00 96.69 90 LEU A N 1
ATOM 706 C CA . LEU A 1 90 ? 1.335 9.829 8.915 1.00 96.69 90 LEU A CA 1
ATOM 707 C C . LEU A 1 90 ? 1.310 10.736 10.145 1.00 96.69 90 LEU A C 1
ATOM 709 O O . LEU A 1 90 ? 1.157 11.956 10.041 1.00 96.69 90 LEU A O 1
ATOM 713 N N . HIS A 1 91 ? 1.508 10.141 11.314 1.00 95.25 91 HIS A N 1
ATOM 714 C CA . HIS A 1 91 ? 1.628 10.842 12.586 1.00 95.25 91 HIS A CA 1
ATOM 715 C C . HIS A 1 91 ? 2.989 10.538 13.211 1.00 95.25 91 HIS A C 1
ATOM 717 O O . HIS A 1 91 ? 3.373 9.378 13.333 1.00 95.25 91 HIS A O 1
ATOM 723 N N . VAL A 1 92 ? 3.727 11.573 13.599 1.0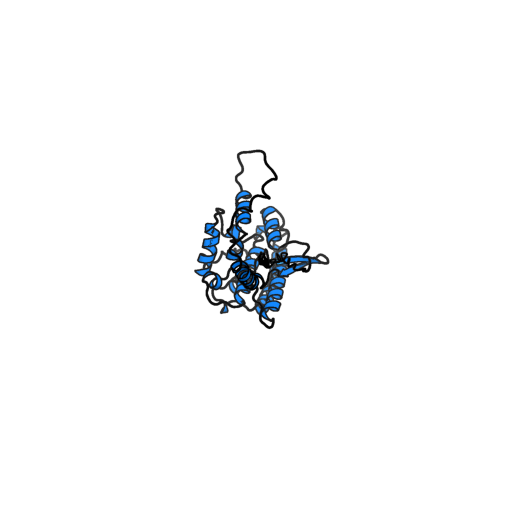0 93.69 92 VAL A N 1
ATOM 724 C CA . VAL A 1 92 ? 5.011 11.446 14.287 1.00 93.69 92 VAL A CA 1
ATOM 725 C C . VAL A 1 92 ? 4.807 11.685 15.772 1.00 93.69 92 VAL A C 1
ATOM 727 O O . VAL A 1 92 ? 4.405 12.776 16.178 1.00 93.69 92 VAL A O 1
ATOM 730 N N . GLU A 1 93 ? 5.165 10.682 16.565 1.00 90.56 93 GLU A N 1
ATOM 731 C CA . GLU A 1 93 ? 5.131 10.710 18.022 1.00 90.56 93 GLU A CA 1
ATOM 732 C C . GLU A 1 93 ? 6.448 10.141 18.563 1.00 90.56 93 GLU A C 1
ATOM 734 O O . GLU A 1 93 ? 6.888 9.065 18.156 1.00 90.56 93 GLU A O 1
ATOM 739 N N . ASN A 1 94 ? 7.114 10.869 19.465 1.00 91.00 94 ASN A N 1
ATOM 740 C CA . ASN A 1 94 ? 8.376 10.443 20.091 1.00 91.00 94 ASN A CA 1
ATOM 741 C C . ASN A 1 94 ? 9.464 10.008 19.084 1.00 91.00 94 ASN A C 1
ATOM 743 O O . ASN A 1 94 ? 10.188 9.037 19.304 1.00 91.00 94 ASN A O 1
ATOM 747 N N . GLY A 1 95 ? 9.552 10.704 17.944 1.00 86.44 95 GLY A N 1
ATOM 748 C CA . GLY A 1 95 ? 10.508 10.398 16.873 1.00 86.44 95 GLY A CA 1
ATOM 749 C C . GLY A 1 95 ? 10.164 9.164 16.030 1.00 86.44 95 GLY A C 1
ATOM 750 O O . GLY A 1 95 ? 10.921 8.828 15.122 1.00 86.44 95 GLY A O 1
ATOM 751 N N . LYS A 1 96 ? 9.029 8.501 16.280 1.00 89.06 96 LYS A N 1
ATOM 752 C CA . LYS A 1 96 ? 8.524 7.377 15.482 1.00 89.06 96 LYS A CA 1
ATOM 753 C C . LYS A 1 96 ? 7.376 7.837 14.596 1.00 89.06 96 LYS A C 1
ATOM 755 O O . LYS A 1 96 ? 6.506 8.578 15.039 1.00 89.06 96 LYS A O 1
ATOM 760 N N . THR A 1 97 ? 7.367 7.383 13.346 1.00 93.56 97 THR A N 1
ATOM 761 C CA . THR A 1 97 ? 6.275 7.670 12.406 1.00 93.56 97 THR A CA 1
ATOM 762 C C . THR A 1 97 ? 5.296 6.500 12.380 1.00 93.56 97 THR A C 1
ATOM 764 O O . THR A 1 97 ? 5.681 5.366 12.108 1.00 93.56 97 THR A O 1
ATOM 767 N N . ILE A 1 98 ? 4.024 6.783 12.628 1.00 95.62 98 ILE A N 1
ATOM 768 C CA . ILE A 1 98 ? 2.915 5.832 12.631 1.00 95.62 98 ILE A CA 1
ATOM 769 C C . ILE A 1 98 ? 2.051 6.120 11.405 1.00 95.62 98 ILE A C 1
ATOM 771 O O . ILE A 1 98 ? 1.670 7.267 11.174 1.00 95.62 98 ILE A O 1
ATOM 775 N N . ALA A 1 99 ? 1.737 5.083 10.627 1.00 97.56 99 ALA A N 1
ATOM 776 C CA . ALA A 1 99 ? 0.810 5.194 9.506 1.00 97.56 99 ALA A CA 1
ATOM 777 C C . ALA A 1 99 ? -0.600 4.800 9.963 1.00 97.56 99 ALA A C 1
ATOM 779 O O . ALA A 1 99 ? -0.773 3.790 10.646 1.00 97.56 99 ALA A O 1
ATOM 780 N N . LYS A 1 100 ? -1.602 5.600 9.602 1.00 96.44 100 LYS A N 1
ATOM 781 C CA . LYS A 1 100 ? -3.000 5.436 10.005 1.00 96.44 100 LYS A CA 1
ATOM 782 C C . LYS A 1 100 ? -3.906 5.475 8.783 1.00 96.44 100 LYS A C 1
ATOM 784 O O . LYS A 1 100 ? -3.720 6.303 7.898 1.00 96.44 100 LYS A O 1
ATOM 789 N N . LEU A 1 101 ? -4.886 4.577 8.737 1.00 95.12 101 LEU A N 1
ATOM 790 C CA . LEU A 1 101 ? -5.910 4.589 7.695 1.00 95.12 101 LEU A CA 1
ATOM 791 C C . LEU A 1 101 ? -6.842 5.793 7.879 1.00 95.12 101 LEU A C 1
ATOM 793 O O . LEU A 1 101 ? -7.253 6.091 9.000 1.00 95.12 101 LEU A O 1
ATOM 797 N N . ALA A 1 102 ? -7.206 6.439 6.777 1.00 91.50 102 ALA A N 1
ATOM 798 C CA . ALA A 1 102 ? -8.187 7.517 6.711 1.00 91.50 102 ALA A CA 1
ATOM 799 C C . ALA A 1 102 ? -9.233 7.220 5.626 1.00 91.50 102 ALA A C 1
ATOM 801 O O . ALA A 1 102 ? -9.035 6.349 4.787 1.00 91.50 102 ALA A O 1
ATOM 802 N N . ASP A 1 103 ? -10.366 7.926 5.650 1.00 83.19 103 ASP A N 1
ATOM 803 C CA . ASP A 1 103 ? -11.410 7.852 4.612 1.00 83.19 103 ASP A CA 1
ATOM 804 C C . ASP A 1 103 ? -11.972 6.443 4.302 1.00 83.19 103 ASP A C 1
ATOM 806 O O . ASP A 1 103 ? -12.518 6.181 3.224 1.00 83.19 103 ASP A O 1
ATOM 810 N N . PHE A 1 104 ? -11.923 5.527 5.274 1.00 75.06 104 PHE A N 1
ATOM 811 C CA . PHE A 1 104 ? -12.480 4.180 5.153 1.00 75.06 104 PHE A CA 1
ATOM 812 C C . PHE A 1 104 ? -14.017 4.193 5.142 1.00 75.06 104 PHE A C 1
ATOM 814 O O . PHE A 1 104 ? -14.662 4.846 5.960 1.00 75.06 104 PHE A O 1
ATOM 821 N N . GLY A 1 105 ? -14.642 3.442 4.227 1.00 59.84 105 GLY A N 1
ATOM 822 C CA . GLY A 1 105 ? -16.070 3.078 4.292 1.00 59.84 105 GLY A CA 1
ATOM 823 C C . GLY A 1 105 ? -17.109 4.206 4.140 1.00 59.84 105 GLY A C 1
ATOM 824 O O . GLY A 1 105 ? -18.293 3.914 3.953 1.00 59.84 105 GLY A O 1
ATOM 825 N N . LEU A 1 106 ? -16.703 5.477 4.153 1.00 55.84 106 LEU A N 1
ATOM 826 C CA . LEU A 1 106 ? -17.600 6.628 4.032 1.00 55.84 106 LEU A CA 1
ATOM 827 C C . LEU A 1 106 ? -17.960 6.932 2.572 1.00 55.84 106 LEU A C 1
ATOM 829 O O . LEU A 1 106 ? -19.101 7.286 2.279 1.00 55.84 106 LEU A O 1
ATOM 833 N N . SER A 1 107 ? -17.043 6.719 1.625 1.00 50.03 107 SER A N 1
ATOM 834 C CA . SER A 1 107 ? -17.221 7.189 0.244 1.00 50.03 107 SER A CA 1
ATOM 835 C C . SER A 1 107 ? -18.381 6.521 -0.509 1.00 50.03 107 SER A C 1
ATOM 837 O O . SER A 1 107 ? -19.033 7.186 -1.304 1.00 50.03 107 SER A O 1
ATOM 839 N N . ALA A 1 108 ? -18.705 5.247 -0.261 1.00 46.12 108 ALA A N 1
ATOM 840 C CA . ALA A 1 108 ? -19.796 4.567 -0.971 1.00 46.12 108 ALA A CA 1
ATOM 841 C C . ALA A 1 108 ? -21.179 4.845 -0.354 1.00 46.12 108 ALA A C 1
ATOM 843 O O . ALA A 1 108 ? -22.131 5.136 -1.081 1.00 46.12 108 ALA A O 1
ATOM 844 N N . LYS A 1 109 ? -21.293 4.788 0.982 1.00 43.75 109 LYS A N 1
ATOM 845 C CA . LYS A 1 109 ? -22.564 5.036 1.680 1.00 43.75 109 LYS A CA 1
ATOM 846 C C . LYS A 1 109 ? -22.942 6.511 1.614 1.00 43.75 109 LYS A C 1
ATOM 848 O O . LYS A 1 109 ? -24.041 6.808 1.148 1.00 43.75 109 LYS A O 1
ATOM 853 N N . LEU A 1 110 ? -22.010 7.417 1.929 1.00 43.50 110 LEU A N 1
ATOM 854 C CA . LEU A 1 110 ? -22.267 8.853 1.861 1.00 43.50 110 LEU A CA 1
ATOM 855 C C . LEU A 1 110 ? -22.502 9.322 0.425 1.00 43.50 110 LEU A C 1
ATOM 857 O O . LEU A 1 110 ? -23.479 10.019 0.210 1.00 43.50 110 LEU A O 1
ATOM 861 N N . LYS A 1 111 ? -21.732 8.905 -0.597 1.00 43.78 111 LYS A N 1
ATOM 862 C CA . LYS A 1 111 ? -22.036 9.326 -1.988 1.00 43.78 111 LYS A CA 1
ATOM 863 C C . LYS A 1 111 ? -23.424 8.877 -2.451 1.00 43.78 111 LYS A C 1
ATOM 865 O O . LYS A 1 111 ? -24.032 9.583 -3.252 1.00 43.78 111 LYS A O 1
ATOM 870 N N . SER A 1 112 ? -23.930 7.733 -1.978 1.00 42.81 112 SER A N 1
ATOM 871 C CA . SER A 1 112 ? -25.293 7.282 -2.298 1.00 42.81 112 SER A CA 1
ATOM 872 C C . SER A 1 112 ? -26.364 8.089 -1.556 1.00 42.81 112 SER A C 1
ATOM 874 O O . SER A 1 112 ? -27.330 8.512 -2.184 1.00 42.81 112 SER A O 1
ATOM 876 N N . GLN A 1 113 ? -26.136 8.388 -0.272 1.00 42.19 113 GLN A N 1
ATOM 877 C CA . GLN A 1 113 ? -27.040 9.170 0.576 1.00 42.19 113 GLN A CA 1
ATOM 878 C C . GLN A 1 113 ? -27.066 10.647 0.153 1.00 42.19 113 GLN A C 1
ATOM 880 O O . GLN A 1 113 ? -28.123 11.260 0.056 1.00 42.19 113 GLN A O 1
ATOM 885 N N . PHE A 1 114 ? -25.913 11.202 -0.221 1.00 49.12 114 PHE A N 1
ATOM 886 C CA . PHE A 1 114 ? -25.808 12.526 -0.821 1.00 49.12 114 PHE A CA 1
ATOM 887 C C . PHE A 1 114 ? -26.420 12.554 -2.224 1.00 49.12 114 PHE A C 1
ATOM 889 O O . PHE A 1 114 ? -27.081 13.531 -2.555 1.00 49.12 114 PHE A O 1
ATOM 896 N N . LYS A 1 115 ? -26.307 11.493 -3.044 1.00 43.66 115 LYS A N 1
ATOM 897 C CA . LYS A 1 115 ? -27.020 11.421 -4.337 1.00 43.66 115 LYS A CA 1
ATOM 898 C C . LYS A 1 115 ? -28.537 11.361 -4.181 1.00 43.66 115 LYS A C 1
ATOM 900 O O . LYS A 1 115 ? -29.218 11.906 -5.044 1.00 43.66 115 LYS A O 1
ATOM 905 N N . SER A 1 116 ? -29.067 10.703 -3.148 1.00 40.50 116 SER A N 1
ATOM 906 C CA . SER A 1 116 ? -30.511 10.717 -2.878 1.00 40.50 116 SER A CA 1
ATOM 907 C C . SER A 1 116 ? -30.973 12.079 -2.368 1.00 40.50 116 SER A C 1
ATOM 909 O O . SER A 1 116 ? -31.977 12.574 -2.856 1.00 40.50 116 SER A O 1
ATOM 911 N N . LEU A 1 117 ? -30.193 12.733 -1.500 1.00 43.25 117 LEU A N 1
ATOM 912 C CA . LEU A 1 117 ? -30.478 14.094 -1.020 1.00 43.25 117 LEU A CA 1
ATOM 913 C C . LEU A 1 117 ? -30.365 15.155 -2.131 1.00 43.25 117 LEU A C 1
ATOM 915 O O . LEU A 1 117 ? -31.069 16.153 -2.105 1.00 43.25 117 LEU A O 1
ATOM 919 N N . SER A 1 118 ? -29.514 14.923 -3.137 1.00 43.50 118 SER A N 1
ATOM 920 C CA . SER A 1 118 ? -29.330 15.825 -4.289 1.00 43.50 118 SER A CA 1
ATOM 921 C C . SER A 1 118 ? -30.314 15.573 -5.441 1.00 43.50 118 SER A C 1
ATOM 923 O O . SER A 1 118 ? -30.277 16.291 -6.436 1.00 43.50 118 SER A O 1
ATOM 925 N N . ARG A 1 119 ? -31.127 14.507 -5.384 1.00 42.41 119 ARG A N 1
ATOM 926 C CA . ARG A 1 119 ? -32.160 14.220 -6.400 1.00 42.41 119 ARG A CA 1
ATOM 927 C C . ARG A 1 119 ? -33.483 14.920 -6.106 1.00 42.41 119 ARG A C 1
ATOM 929 O O . ARG A 1 119 ? -34.279 15.050 -7.028 1.00 42.41 119 ARG A O 1
ATOM 936 N N . ASP A 1 120 ? -33.673 15.382 -4.873 1.00 41.53 120 ASP A N 1
ATOM 937 C CA . ASP A 1 120 ? -34.894 16.061 -4.428 1.00 41.53 120 ASP A CA 1
ATOM 938 C C . ASP A 1 120 ? -34.897 17.574 -4.693 1.00 41.53 120 ASP A C 1
ATOM 940 O O . ASP A 1 120 ? -35.876 18.258 -4.426 1.00 41.53 120 ASP A O 1
ATOM 944 N N . SER A 1 121 ? -33.830 18.117 -5.281 1.00 36.38 121 SER A N 1
ATOM 945 C CA . SER A 1 121 ? -33.803 19.498 -5.755 1.00 36.38 121 SER A CA 1
ATOM 946 C C . SER A 1 121 ? -33.307 19.542 -7.195 1.00 36.38 121 SER A C 1
ATOM 948 O O . SER A 1 121 ? -32.131 19.367 -7.515 1.00 36.38 121 SER A O 1
ATOM 950 N N . SER A 1 122 ? -34.251 19.758 -8.110 1.00 39.38 122 SER A N 1
ATOM 951 C CA . SER A 1 122 ? -33.965 20.036 -9.515 1.00 39.38 122 SER A CA 1
ATOM 952 C C . SER A 1 122 ? -33.235 21.377 -9.633 1.00 39.38 122 SER A C 1
ATOM 954 O O . SER A 1 122 ? -33.863 22.408 -9.850 1.00 39.38 122 SER A O 1
ATOM 956 N N . ILE A 1 123 ? -31.906 21.381 -9.499 1.00 41.81 123 ILE A N 1
ATOM 957 C CA . ILE A 1 123 ? -31.082 22.583 -9.675 1.00 41.81 123 ILE A CA 1
ATOM 958 C C . ILE A 1 123 ? -30.167 22.407 -10.890 1.00 41.81 123 ILE A C 1
ATOM 960 O O . ILE A 1 123 ? -29.309 21.523 -10.959 1.00 41.81 123 ILE A O 1
ATOM 964 N N . LYS A 1 124 ? -30.391 23.279 -11.879 1.00 32.31 124 LYS A N 1
ATOM 965 C CA . LYS A 1 124 ? -29.595 23.431 -13.100 1.00 32.31 124 LYS A CA 1
ATOM 966 C C . LYS A 1 124 ? -28.147 23.767 -12.723 1.00 32.31 124 LYS A C 1
ATOM 968 O O . LYS A 1 124 ? -27.895 24.704 -11.974 1.00 3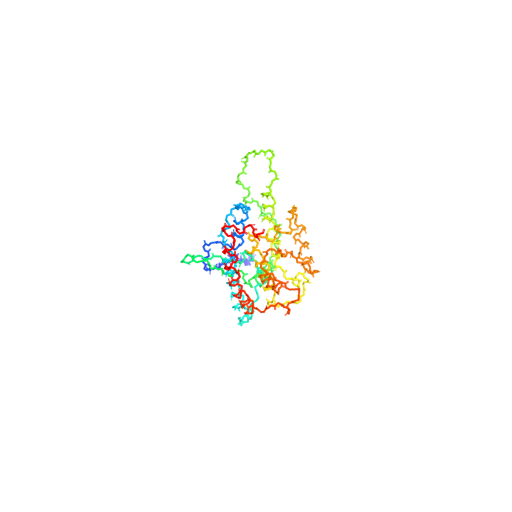2.31 124 LYS A O 1
ATOM 973 N N . LYS A 1 125 ? -27.188 23.001 -13.251 1.00 32.84 125 LYS A N 1
ATOM 974 C CA . LYS A 1 125 ? -25.755 23.291 -13.111 1.00 32.84 125 LYS A CA 1
ATOM 975 C C . LYS A 1 125 ? -25.390 24.508 -13.958 1.00 32.84 125 LYS A C 1
ATOM 977 O O . LYS A 1 125 ? -25.130 24.340 -15.144 1.00 32.84 125 LYS A O 1
ATOM 982 N N . ASP A 1 126 ? -25.284 25.677 -13.336 1.00 32.75 126 ASP A N 1
ATOM 983 C CA . ASP A 1 126 ? -24.594 26.825 -13.920 1.00 32.75 126 ASP A CA 1
ATOM 984 C C . ASP A 1 126 ? -23.535 27.401 -12.964 1.00 32.75 126 ASP A C 1
ATOM 986 O O . ASP A 1 126 ? -23.787 27.710 -11.807 1.00 32.75 126 ASP A O 1
ATOM 990 N N . GLN A 1 127 ? -22.320 27.507 -13.510 1.00 37.91 127 GLN A N 1
ATOM 991 C CA . GLN A 1 127 ? -21.265 28.482 -13.205 1.00 37.91 127 GLN A CA 1
ATOM 992 C C . GLN A 1 127 ? -20.857 28.722 -11.736 1.00 37.91 127 GLN A C 1
ATOM 994 O O . GLN A 1 127 ? -21.125 29.775 -11.170 1.00 37.91 127 GLN A O 1
ATOM 999 N N . ALA A 1 128 ? -20.015 27.841 -11.179 1.00 30.12 128 ALA A N 1
ATOM 1000 C CA . ALA A 1 128 ? -19.163 28.190 -10.032 1.00 30.12 128 ALA A CA 1
ATOM 1001 C C . ALA A 1 128 ? -17.855 27.375 -9.982 1.00 30.12 128 ALA A C 1
ATOM 1003 O O . ALA A 1 128 ? -17.576 26.652 -9.034 1.00 30.12 128 ALA A O 1
ATOM 1004 N N . THR A 1 129 ? -17.009 27.500 -11.008 1.00 31.17 129 THR A N 1
ATOM 1005 C CA . THR A 1 129 ? -15.595 27.072 -10.942 1.00 31.17 129 THR A CA 1
ATOM 1006 C C . THR A 1 129 ? -14.702 28.128 -11.587 1.00 31.17 129 THR A C 1
ATOM 1008 O O . THR A 1 129 ? -14.100 27.905 -12.637 1.00 31.17 129 THR A O 1
ATOM 1011 N N . ARG A 1 130 ? -14.657 29.328 -10.999 1.00 31.27 130 ARG A N 1
ATOM 1012 C CA . ARG A 1 130 ? -13.747 30.412 -11.413 1.00 31.27 130 ARG A CA 1
ATOM 1013 C C . ARG A 1 130 ? -13.264 31.263 -10.236 1.00 31.27 130 ARG A C 1
ATOM 1015 O O . ARG A 1 130 ? -13.313 32.477 -10.313 1.00 31.27 130 ARG A O 1
ATOM 1022 N N . SER A 1 131 ? -12.732 30.641 -9.189 1.00 33.09 131 SER A N 1
ATOM 1023 C CA . SER A 1 131 ? -11.930 31.356 -8.186 1.00 33.09 131 SER A CA 1
ATOM 1024 C C . SER A 1 131 ? -10.955 30.386 -7.537 1.00 33.09 131 SER A C 1
ATOM 1026 O O . SER A 1 131 ? -11.357 29.640 -6.661 1.00 33.09 131 SER A O 1
ATOM 1028 N N . LEU A 1 132 ? -9.713 30.354 -8.040 1.00 28.94 132 LEU A N 1
ATOM 1029 C CA . LEU A 1 132 ? -8.459 30.106 -7.295 1.00 28.94 132 LEU A CA 1
ATOM 1030 C C . LEU A 1 132 ? -7.218 30.086 -8.221 1.00 28.94 132 LEU A C 1
ATOM 1032 O O . LEU A 1 132 ? -6.088 30.016 -7.749 1.00 28.94 132 LEU A O 1
ATOM 1036 N N . THR A 1 133 ? -7.368 30.259 -9.540 1.00 27.98 133 THR A N 1
ATOM 1037 C CA . THR A 1 133 ? -6.238 30.460 -10.470 1.00 27.98 133 THR A CA 1
ATOM 1038 C C . THR A 1 133 ? -5.866 31.939 -10.591 1.00 27.98 133 THR A C 1
ATOM 1040 O O . THR A 1 133 ? -6.123 32.591 -11.603 1.00 27.98 133 THR A O 1
ATOM 1043 N N . ARG A 1 134 ? -5.259 32.511 -9.545 1.00 29.48 134 ARG A N 1
ATOM 1044 C CA . ARG A 1 134 ? -4.612 33.830 -9.657 1.00 29.48 134 ARG A CA 1
ATOM 1045 C C . ARG A 1 134 ? -3.472 34.012 -8.658 1.00 29.48 134 ARG A C 1
ATOM 1047 O O . ARG A 1 134 ? -3.484 34.916 -7.835 1.00 29.48 134 ARG A O 1
ATOM 1054 N N . TYR A 1 135 ? -2.439 33.185 -8.776 1.00 24.17 135 TYR A N 1
ATOM 1055 C CA . TYR A 1 135 ? -1.121 33.583 -8.297 1.00 24.17 135 TYR A CA 1
ATOM 1056 C C . TYR A 1 135 ? -0.027 33.009 -9.197 1.00 24.17 135 TYR A C 1
ATOM 1058 O O . TYR A 1 135 ? -0.043 31.830 -9.534 1.00 24.17 135 TYR A O 1
ATOM 1066 N N . ARG A 1 136 ? 0.909 33.894 -9.557 1.00 27.14 136 ARG A N 1
ATOM 1067 C CA . ARG A 1 136 ? 2.115 33.729 -10.387 1.00 27.14 136 ARG A CA 1
ATOM 1068 C C . ARG A 1 136 ? 1.949 33.697 -11.911 1.00 27.14 136 ARG A C 1
ATOM 1070 O O . ARG A 1 136 ? 1.743 32.673 -12.547 1.00 27.14 136 ARG A O 1
ATOM 1077 N N . SER A 1 137 ? 2.187 34.871 -12.496 1.00 29.88 137 SER A N 1
ATOM 1078 C CA . SER A 1 137 ? 2.643 35.053 -13.874 1.00 29.88 137 SER A CA 1
ATOM 1079 C C . SER A 1 137 ? 4.087 35.565 -13.897 1.00 29.88 137 SER A C 1
ATOM 1081 O O . SER A 1 137 ? 4.427 36.418 -13.079 1.00 29.88 137 SER A O 1
ATOM 1083 N N . LYS A 1 138 ? 4.821 35.135 -14.943 1.00 29.94 138 LYS A N 1
ATOM 1084 C CA . LYS A 1 138 ? 6.098 35.651 -15.504 1.00 29.94 138 LYS A CA 1
ATOM 1085 C C . LYS A 1 138 ? 7.360 35.212 -14.729 1.00 29.94 138 LYS A C 1
ATOM 1087 O O . LYS A 1 138 ? 7.378 35.315 -13.516 1.00 29.94 138 LYS A O 1
ATOM 1092 N N . LYS A 1 139 ? 8.452 34.726 -15.343 1.00 29.36 139 LYS A N 1
ATOM 1093 C CA . LYS A 1 139 ? 9.022 34.871 -16.705 1.00 29.36 139 LYS A CA 1
ATOM 1094 C C . LYS A 1 139 ? 10.142 33.809 -16.908 1.00 29.36 139 LYS A C 1
ATOM 1096 O O . LYS A 1 139 ? 10.737 33.421 -15.914 1.00 29.36 139 LYS A O 1
ATOM 1101 N N . GLN A 1 140 ? 10.484 33.520 -18.179 1.00 30.83 140 GLN A N 1
ATOM 1102 C CA . GLN A 1 140 ? 11.732 32.887 -18.697 1.00 30.83 140 GLN A CA 1
ATOM 1103 C C . GLN A 1 140 ? 11.921 31.376 -18.433 1.00 30.83 140 GLN A C 1
ATOM 1105 O O . GLN A 1 140 ? 11.514 30.890 -17.394 1.00 30.83 140 GLN A O 1
ATOM 1110 N N . THR A 1 141 ? 12.481 30.542 -19.316 1.00 25.00 141 THR A N 1
ATOM 1111 C CA . THR A 1 141 ? 13.149 30.688 -20.628 1.00 25.00 141 THR A CA 1
ATOM 1112 C C . THR A 1 141 ? 13.061 29.339 -21.361 1.00 25.00 141 THR A C 1
ATOM 1114 O O . THR A 1 141 ? 12.845 28.299 -20.751 1.00 25.00 141 THR A O 1
ATOM 1117 N N . PHE A 1 142 ? 13.202 29.375 -22.684 1.00 31.69 142 PHE A N 1
ATOM 1118 C CA . PHE A 1 142 ? 13.278 28.222 -23.582 1.00 31.69 142 PHE A CA 1
ATOM 1119 C C . PHE A 1 142 ? 14.534 27.376 -23.267 1.00 31.69 142 PHE A C 1
ATOM 1121 O O . PHE A 1 142 ? 15.587 27.960 -23.032 1.00 31.69 142 PHE A O 1
ATOM 1128 N N . VAL A 1 143 ? 14.414 26.041 -23.337 1.00 34.16 143 VAL A N 1
ATOM 1129 C CA . VAL A 1 143 ? 15.432 24.990 -23.069 1.00 34.16 143 VAL A CA 1
ATOM 1130 C C . VAL A 1 143 ? 15.534 24.517 -21.604 1.00 34.16 143 VAL A C 1
ATOM 1132 O O . VAL A 1 143 ? 16.377 24.982 -20.858 1.00 34.16 143 VAL A O 1
ATOM 1135 N N . GLU A 1 144 ? 14.656 23.569 -21.236 1.00 30.44 144 GLU A N 1
ATOM 1136 C CA . GLU A 1 144 ? 14.855 22.421 -20.314 1.00 30.44 144 GLU A CA 1
ATOM 1137 C C . GLU A 1 144 ? 13.489 21.730 -20.110 1.00 30.44 144 GLU A C 1
ATOM 1139 O O . GLU A 1 144 ? 12.741 21.995 -19.173 1.00 30.44 144 GLU A O 1
ATOM 1144 N N . ARG A 1 145 ? 13.098 20.878 -21.068 1.00 38.88 145 ARG A N 1
ATOM 1145 C CA . ARG A 1 145 ? 11.978 19.936 -20.901 1.00 38.88 145 ARG A CA 1
ATOM 1146 C C . ARG A 1 145 ? 12.533 18.675 -20.246 1.00 38.88 145 ARG A C 1
ATOM 1148 O O . ARG A 1 145 ? 12.942 17.758 -20.952 1.00 38.88 145 ARG A O 1
ATOM 1155 N N . THR A 1 146 ? 12.576 18.625 -18.926 1.00 39.56 146 THR A N 1
ATOM 1156 C CA . THR A 1 146 ? 13.036 17.441 -18.189 1.00 39.56 146 THR A CA 1
ATOM 1157 C C . THR A 1 146 ? 12.139 17.226 -16.980 1.00 39.56 146 THR A C 1
ATOM 1159 O O . THR A 1 146 ? 11.967 18.133 -16.176 1.00 39.56 146 THR A O 1
ATOM 1162 N N . GLU A 1 147 ? 11.543 16.029 -16.894 1.00 37.03 147 GLU A N 1
ATOM 1163 C CA . GLU A 1 147 ? 11.000 15.365 -15.691 1.00 37.03 147 GLU A CA 1
ATOM 1164 C C . GLU A 1 147 ? 9.903 16.108 -14.892 1.00 37.03 147 GLU A C 1
ATOM 1166 O O . GLU A 1 147 ? 8.792 15.604 -14.755 1.00 37.03 14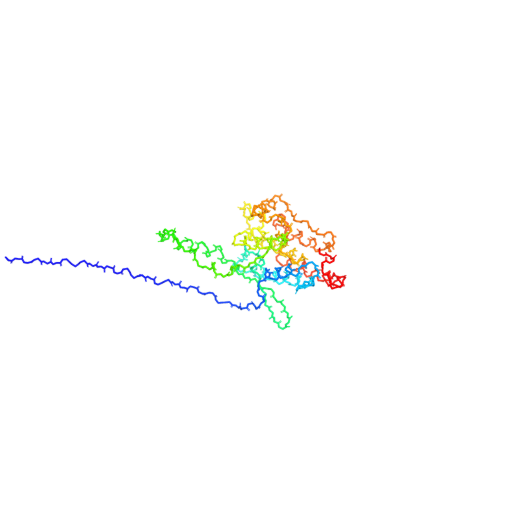7 GLU A O 1
ATOM 1171 N N . SER A 1 148 ? 10.140 17.344 -14.456 1.00 37.22 148 SER A N 1
ATOM 1172 C CA . SER A 1 148 ? 9.240 18.222 -13.699 1.00 37.22 148 SER A CA 1
ATOM 1173 C C . SER A 1 148 ? 7.839 18.378 -14.305 1.00 37.22 148 SER A C 1
ATOM 1175 O O . SER A 1 148 ? 6.851 18.418 -13.569 1.00 37.22 148 SER A O 1
ATOM 1177 N N . ASP A 1 149 ? 7.722 18.442 -15.633 1.00 39.84 149 ASP A N 1
ATOM 1178 C CA . ASP A 1 149 ? 6.426 18.602 -16.307 1.00 39.84 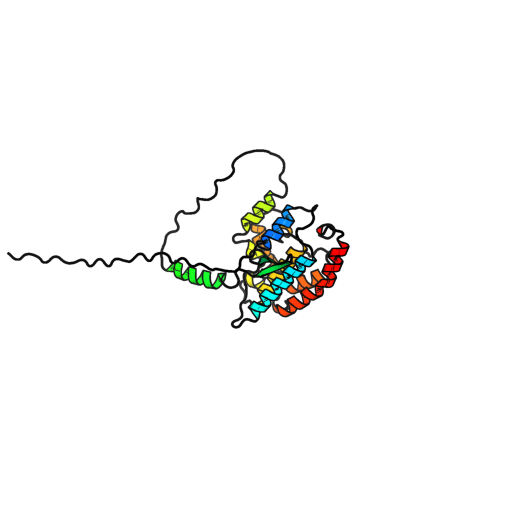149 ASP A CA 1
ATOM 1179 C C . ASP A 1 149 ? 5.621 17.296 -16.363 1.00 39.84 149 ASP A C 1
ATOM 1181 O O . ASP A 1 149 ? 4.395 17.325 -16.235 1.00 39.84 149 ASP A O 1
ATOM 1185 N N . LEU A 1 150 ? 6.293 16.144 -16.488 1.00 45.03 150 LEU A N 1
ATOM 1186 C CA . LEU A 1 150 ? 5.645 14.832 -16.375 1.00 45.03 150 LEU A CA 1
ATOM 1187 C C . LEU A 1 150 ? 5.089 14.641 -14.964 1.00 45.03 150 LEU A C 1
ATOM 1189 O O . LEU A 1 150 ? 3.946 14.220 -14.806 1.00 45.03 150 LEU A O 1
ATOM 1193 N N . LEU A 1 151 ? 5.860 15.046 -13.953 1.00 45.44 151 LEU A N 1
ATOM 1194 C CA . LEU A 1 151 ? 5.457 14.985 -12.551 1.00 45.44 151 LEU A CA 1
ATOM 1195 C C . LEU A 1 151 ? 4.248 15.882 -12.270 1.00 45.44 151 LEU A C 1
ATOM 1197 O O . LEU A 1 151 ? 3.240 15.419 -11.746 1.00 45.44 151 LEU A O 1
ATOM 1201 N N . LYS A 1 152 ? 4.274 17.147 -12.701 1.00 44.47 152 LYS A N 1
ATOM 1202 C CA . LYS A 1 152 ? 3.135 18.068 -12.528 1.00 44.47 152 LYS A CA 1
ATOM 1203 C C . LYS A 1 152 ? 1.861 17.581 -13.221 1.00 44.47 152 LYS A C 1
ATOM 1205 O O . LYS A 1 152 ? 0.772 17.764 -12.681 1.00 44.47 152 LYS A O 1
ATOM 1210 N N . ASN A 1 153 ? 1.980 16.966 -14.397 1.00 44.84 153 ASN A N 1
ATOM 1211 C CA . ASN A 1 153 ? 0.830 16.422 -15.120 1.00 44.84 153 ASN A CA 1
ATOM 1212 C C . ASN A 1 153 ? 0.298 15.139 -14.470 1.00 4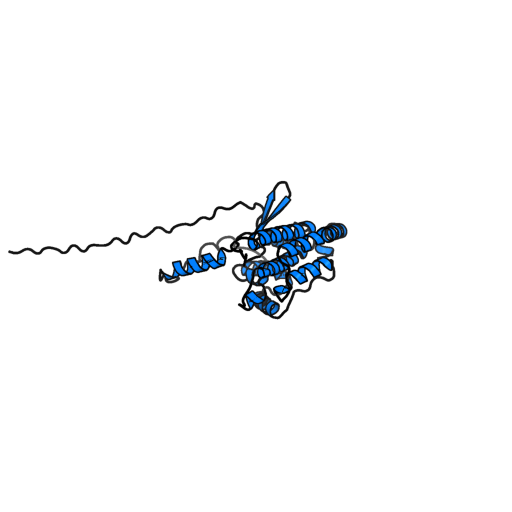4.84 153 ASN A C 1
ATOM 1214 O O . ASN A 1 153 ? -0.915 15.002 -14.330 1.00 44.84 153 ASN A O 1
ATOM 1218 N N . ALA A 1 154 ? 1.181 14.263 -13.984 1.00 45.72 154 ALA A N 1
ATOM 1219 C CA . ALA A 1 154 ? 0.827 13.103 -13.171 1.00 45.72 154 ALA A CA 1
ATOM 1220 C C . ALA A 1 154 ? 0.029 13.508 -11.915 1.00 45.72 154 ALA A C 1
ATOM 1222 O O . ALA A 1 154 ? -1.044 12.959 -11.670 1.00 45.72 154 ALA A O 1
ATOM 1223 N N . PHE A 1 155 ? 0.479 14.538 -11.187 1.00 43.59 155 PHE A N 1
ATOM 1224 C CA . PHE A 1 155 ? -0.214 15.053 -9.996 1.00 43.59 155 PHE A CA 1
ATOM 1225 C C . PHE A 1 155 ? -1.547 15.738 -10.302 1.00 43.59 155 PHE A C 1
ATOM 1227 O O . PHE A 1 155 ? -2.452 15.724 -9.476 1.00 43.59 155 PHE A O 1
ATOM 1234 N N . LYS A 1 156 ? -1.720 16.307 -11.498 1.00 41.81 156 LYS A N 1
ATOM 1235 C CA . LYS A 1 156 ? -2.984 16.938 -11.907 1.00 41.81 156 LYS A CA 1
ATOM 1236 C C . LYS A 1 156 ? -4.069 15.919 -12.286 1.00 41.81 156 LYS A C 1
ATOM 1238 O O . LYS A 1 156 ? -5.246 16.269 -12.324 1.00 41.81 156 LYS A O 1
ATOM 1243 N N . LEU A 1 157 ? -3.692 14.664 -12.545 1.00 44.59 157 LEU A N 1
ATOM 1244 C CA . LEU A 1 157 ? -4.604 13.573 -12.903 1.00 44.59 157 LEU A CA 1
ATOM 1245 C C . LEU A 1 157 ? -5.223 12.867 -11.683 1.00 44.59 157 LEU A C 1
ATOM 1247 O O . LEU A 1 157 ? -6.119 12.042 -11.846 1.00 44.59 157 LEU A O 1
ATOM 1251 N N . THR A 1 158 ? -4.799 13.167 -10.457 1.00 47.31 158 THR A N 1
ATOM 1252 C CA . THR A 1 158 ? -5.114 12.353 -9.267 1.00 47.31 158 THR A CA 1
ATOM 1253 C C . THR A 1 158 ? -6.543 12.497 -8.730 1.00 47.31 158 THR A C 1
ATOM 1255 O O . THR A 1 158 ? -6.980 11.618 -7.991 1.00 47.31 158 THR A O 1
ATOM 1258 N N . GLY A 1 159 ? -7.311 13.514 -9.148 1.00 41.72 159 GLY A N 1
ATOM 1259 C CA . GLY A 1 159 ? -8.643 13.805 -8.583 1.00 41.72 159 GLY A CA 1
ATOM 1260 C C . GLY A 1 159 ? -9.680 12.677 -8.720 1.00 41.72 159 GLY A C 1
ATOM 1261 O O . GLY A 1 159 ? -10.479 12.466 -7.814 1.00 41.72 159 GLY A O 1
ATOM 1262 N N . GLU A 1 160 ? -9.633 11.908 -9.816 1.00 42.16 160 GLU A N 1
ATOM 1263 C CA . GLU A 1 160 ? -10.468 10.704 -10.030 1.00 42.16 160 GLU A CA 1
ATOM 1264 C C . GLU A 1 160 ? -9.669 9.502 -10.572 1.00 42.16 160 GLU A C 1
ATOM 1266 O O . GLU A 1 160 ? -10.090 8.350 -10.445 1.00 42.16 160 GLU A O 1
ATOM 1271 N N . THR A 1 161 ? -8.496 9.747 -11.164 1.00 49.09 161 THR A N 1
ATOM 1272 C CA . THR A 1 161 ? -7.673 8.722 -11.826 1.00 49.09 161 THR A CA 1
ATOM 1273 C C . THR A 1 161 ? -6.712 8.015 -10.862 1.00 49.09 161 THR A C 1
ATOM 1275 O O . THR A 1 161 ? -6.299 6.894 -11.147 1.00 49.09 161 THR A O 1
ATOM 1278 N N . GLY A 1 162 ? -6.410 8.609 -9.696 1.00 57.72 162 GLY A N 1
ATOM 1279 C CA . GLY A 1 162 ? -5.488 8.045 -8.697 1.00 57.72 162 GLY A CA 1
ATOM 1280 C C . GLY A 1 162 ? -5.977 6.726 -8.087 1.00 57.72 162 GLY A C 1
ATOM 1281 O O . GLY A 1 162 ? -5.225 5.759 -8.027 1.00 57.72 162 GLY A O 1
ATOM 1282 N N . SER A 1 163 ? -7.268 6.621 -7.750 1.00 70.44 163 SER A N 1
ATOM 1283 C CA . SER A 1 163 ? -7.848 5.390 -7.183 1.00 70.44 163 SER A CA 1
ATOM 1284 C C . SER A 1 163 ? -7.806 4.193 -8.149 1.00 70.44 163 SER A C 1
ATOM 1286 O O . SER A 1 163 ? -7.791 3.047 -7.707 1.00 70.44 163 SER A O 1
ATOM 1288 N N . LYS A 1 164 ? -7.741 4.421 -9.473 1.00 81.50 164 LYS A N 1
ATOM 1289 C CA . LYS A 1 164 ? -7.678 3.332 -10.469 1.00 81.50 164 LYS A CA 1
ATOM 1290 C C . LYS A 1 164 ? -6.360 2.551 -10.406 1.00 81.50 164 LYS A C 1
ATOM 1292 O O . LYS A 1 164 ? -6.346 1.384 -10.786 1.00 81.50 164 LYS A O 1
ATOM 1297 N N . MET A 1 165 ? -5.277 3.162 -9.920 1.00 88.12 165 MET A N 1
ATOM 1298 C CA . MET A 1 165 ? -3.961 2.516 -9.815 1.00 88.12 165 MET A CA 1
ATOM 1299 C C . MET A 1 165 ? -3.915 1.415 -8.752 1.00 88.12 165 MET A C 1
ATOM 1301 O O . MET A 1 165 ? -3.176 0.444 -8.903 1.00 88.12 165 MET A O 1
ATOM 1305 N N . TYR A 1 166 ? -4.744 1.546 -7.718 1.00 92.31 166 TYR A N 1
ATOM 1306 C CA . TYR A 1 166 ? -4.788 0.649 -6.560 1.00 92.31 166 TYR A CA 1
ATOM 1307 C C . TYR A 1 166 ? -5.967 -0.328 -6.612 1.00 92.31 166 TYR A C 1
ATOM 1309 O O . TYR A 1 166 ? -6.130 -1.154 -5.718 1.00 92.31 166 TYR A O 1
ATOM 1317 N N . MET A 1 167 ? -6.802 -0.234 -7.649 1.00 89.81 167 MET A N 1
ATOM 1318 C CA . MET A 1 167 ? -8.026 -1.012 -7.793 1.00 89.81 167 MET A CA 1
ATOM 1319 C C . MET A 1 167 ? -7.724 -2.480 -8.112 1.00 89.81 167 MET A C 1
ATOM 1321 O O . MET A 1 167 ? -6.993 -2.780 -9.057 1.00 89.81 167 MET A O 1
ATOM 1325 N N . ALA A 1 168 ? -8.338 -3.390 -7.355 1.00 93.38 168 ALA A N 1
ATOM 1326 C CA . ALA A 1 168 ? -8.239 -4.822 -7.609 1.00 93.38 168 ALA A CA 1
ATOM 1327 C C . ALA A 1 168 ? -8.880 -5.218 -8.962 1.00 93.38 168 ALA A C 1
ATOM 1329 O O . ALA A 1 168 ? -9.838 -4.565 -9.402 1.00 93.38 168 ALA A O 1
ATOM 1330 N N . PRO A 1 169 ? -8.395 -6.289 -9.623 1.00 94.69 169 PRO A N 1
ATOM 1331 C CA . PRO A 1 169 ? -8.893 -6.749 -10.921 1.00 94.69 169 PRO A CA 1
ATOM 1332 C C . PRO A 1 169 ? -10.419 -6.912 -10.980 1.00 94.69 169 PRO A C 1
ATOM 1334 O O . PRO A 1 169 ? -11.062 -6.402 -11.896 1.00 94.69 169 PRO A O 1
ATOM 1337 N N . GLU A 1 170 ? -11.002 -7.570 -9.982 1.00 91.06 170 GLU A N 1
ATOM 1338 C CA . GLU A 1 170 ? -12.437 -7.839 -9.857 1.00 91.06 170 GLU A CA 1
ATOM 1339 C C . GLU A 1 170 ? -13.262 -6.557 -9.671 1.00 91.06 170 GLU A C 1
ATOM 1341 O O . GLU A 1 170 ? -14.345 -6.422 -10.239 1.00 91.06 170 GLU A O 1
ATOM 1346 N N . VAL A 1 171 ? -12.720 -5.551 -8.975 1.00 88.62 171 VAL A N 1
ATOM 1347 C CA . VAL A 1 171 ? -13.379 -4.243 -8.818 1.00 88.62 171 VAL A CA 1
ATOM 1348 C C . VAL A 1 171 ? -13.400 -3.506 -10.154 1.00 88.62 171 VAL A C 1
ATOM 1350 O O . VAL A 1 171 ? -14.426 -2.942 -10.538 1.00 88.62 171 VAL A O 1
ATOM 1353 N N . SER A 1 172 ? -12.298 -3.560 -10.910 1.00 85.31 172 SER A N 1
ATOM 1354 C CA . SER A 1 172 ? -12.225 -2.962 -12.248 1.00 85.31 172 SER A CA 1
ATOM 1355 C C . SER A 1 172 ? -13.187 -3.632 -13.234 1.00 85.31 172 SER A C 1
ATOM 1357 O O . SER A 1 172 ? -13.816 -2.943 -14.043 1.00 85.31 172 SER A O 1
ATOM 1359 N N . ARG A 1 173 ? -13.365 -4.956 -13.122 1.00 83.31 173 ARG A N 1
ATOM 1360 C CA . ARG A 1 173 ? -14.333 -5.740 -13.909 1.00 83.31 173 ARG A CA 1
ATOM 1361 C C . ARG A 1 173 ? -15.780 -5.620 -13.420 1.00 83.31 173 ARG A C 1
ATOM 1363 O O . ARG A 1 173 ? -16.676 -6.102 -14.104 1.00 83.31 173 ARG A O 1
ATOM 1370 N N . ARG A 1 174 ? -16.026 -4.909 -12.311 1.00 81.50 174 ARG A N 1
ATOM 1371 C CA . ARG A 1 174 ? -17.350 -4.750 -11.675 1.00 81.50 174 ARG A CA 1
ATOM 1372 C C . ARG A 1 174 ? -17.964 -6.086 -11.239 1.00 81.50 174 ARG A C 1
ATOM 1374 O O . ARG A 1 174 ? -19.176 -6.274 -11.314 1.00 81.50 174 ARG A O 1
ATOM 1381 N N . GLU A 1 175 ? -17.117 -7.003 -10.798 1.00 80.88 175 GLU A N 1
ATOM 1382 C CA . GLU A 1 175 ? -17.502 -8.306 -10.266 1.00 80.88 175 GLU A CA 1
ATOM 1383 C C . GLU A 1 175 ? -17.840 -8.210 -8.770 1.00 80.88 175 GLU A C 1
ATOM 1385 O O . GLU A 1 175 ? -17.624 -7.182 -8.118 1.00 80.88 175 GLU A O 1
ATOM 1390 N N . SER A 1 176 ? -18.377 -9.296 -8.209 1.00 79.88 176 SER A N 1
ATOM 1391 C CA . SER A 1 176 ? -18.498 -9.440 -6.759 1.00 79.88 176 SER A CA 1
ATOM 1392 C C . SER A 1 176 ? -17.117 -9.425 -6.113 1.00 79.88 176 SER A C 1
ATOM 1394 O O . SER A 1 176 ? -16.196 -10.079 -6.598 1.00 79.88 176 SER A O 1
ATOM 1396 N N . TYR A 1 177 ? -16.992 -8.724 -4.993 1.00 87.38 177 TYR A N 1
ATOM 1397 C CA . TYR A 1 177 ? -15.728 -8.562 -4.291 1.00 87.38 177 TYR A CA 1
ATOM 1398 C C . TYR A 1 177 ? -15.907 -8.716 -2.781 1.00 87.38 177 TYR A C 1
ATOM 1400 O O . TYR A 1 177 ? -17.014 -8.593 -2.252 1.00 87.38 177 TYR A O 1
ATOM 1408 N N . ASN A 1 178 ? -14.796 -8.953 -2.093 1.00 88.44 178 ASN A N 1
ATOM 1409 C CA . ASN A 1 178 ? -14.721 -9.097 -0.644 1.00 88.44 178 ASN A CA 1
ATOM 1410 C C . ASN A 1 178 ? -13.597 -8.210 -0.073 1.00 88.44 178 ASN A C 1
ATOM 1412 O O . ASN A 1 178 ? -13.097 -7.307 -0.746 1.00 88.44 178 ASN A O 1
ATOM 1416 N N . GLU A 1 179 ? -13.212 -8.431 1.177 1.00 94.12 179 GLU A N 1
ATOM 1417 C CA . GLU A 1 179 ? -12.187 -7.671 1.895 1.00 94.12 179 GLU A CA 1
ATOM 1418 C C . GLU A 1 179 ? -10.785 -7.768 1.267 1.00 94.12 179 GLU A C 1
ATOM 1420 O O . GLU A 1 179 ? -9.944 -6.887 1.460 1.00 94.12 179 GLU A O 1
ATOM 1425 N N . LYS A 1 180 ? -10.535 -8.786 0.431 1.00 97.94 180 LYS A N 1
ATOM 1426 C CA . LYS A 1 180 ? -9.245 -9.005 -0.245 1.00 97.94 180 LYS A CA 1
ATOM 1427 C C . LYS A 1 180 ? -8.912 -7.951 -1.298 1.00 97.94 180 LYS A C 1
ATOM 1429 O O . LYS A 1 180 ? -7.778 -7.928 -1.785 1.00 97.94 180 LYS A O 1
ATOM 1434 N N . ILE A 1 181 ? -9.847 -7.067 -1.650 1.00 96.06 181 ILE A N 1
ATOM 1435 C CA . ILE A 1 181 ? -9.535 -5.898 -2.484 1.00 96.06 181 ILE A CA 1
ATOM 1436 C C . ILE A 1 181 ? -8.577 -4.947 -1.764 1.00 96.06 181 ILE A C 1
ATOM 1438 O O . ILE A 1 181 ? -7.695 -4.383 -2.403 1.00 96.06 181 ILE A O 1
ATOM 1442 N N . ASP A 1 182 ? -8.694 -4.823 -0.438 1.00 97.88 182 ASP A N 1
ATOM 1443 C CA . ASP A 1 182 ? -7.828 -3.938 0.341 1.00 97.88 182 ASP A CA 1
ATOM 1444 C C . ASP A 1 182 ? -6.410 -4.526 0.431 1.00 97.88 182 ASP A C 1
ATOM 1446 O O . ASP A 1 182 ? -5.423 -3.796 0.391 1.00 97.88 182 ASP A O 1
ATOM 1450 N N . ILE A 1 183 ? -6.298 -5.860 0.474 1.00 98.81 183 ILE A N 1
ATOM 1451 C CA . ILE A 1 183 ? -5.014 -6.577 0.445 1.00 98.81 183 ILE A CA 1
ATOM 1452 C C . ILE A 1 183 ? -4.308 -6.387 -0.898 1.00 98.81 183 ILE A C 1
ATOM 1454 O O . ILE A 1 183 ? -3.098 -6.159 -0.926 1.00 98.81 183 ILE A O 1
ATOM 1458 N N . TYR A 1 184 ? -5.063 -6.403 -2.000 1.00 98.56 184 TYR A N 1
ATOM 1459 C CA . TYR A 1 184 ? -4.529 -6.065 -3.317 1.00 98.56 184 TYR A CA 1
ATOM 1460 C C . TYR A 1 184 ? -3.957 -4.644 -3.334 1.00 98.56 184 TYR A C 1
ATOM 1462 O O . TYR A 1 184 ? -2.803 -4.444 -3.722 1.00 98.56 184 TYR A O 1
ATOM 1470 N N . SER A 1 185 ? -4.736 -3.660 -2.874 1.00 97.94 185 SER A N 1
ATOM 1471 C CA . SER A 1 185 ? -4.298 -2.263 -2.815 1.00 97.94 185 SER A CA 1
ATOM 1472 C C . SER A 1 185 ? -3.062 -2.088 -1.927 1.00 97.94 185 SER A C 1
ATOM 1474 O O . SER A 1 185 ? -2.137 -1.373 -2.307 1.00 97.94 185 SER A O 1
ATOM 1476 N N . LEU A 1 186 ? -2.988 -2.792 -0.792 1.00 98.69 186 LEU A N 1
ATOM 1477 C CA . LEU A 1 186 ? -1.805 -2.803 0.069 1.00 98.69 186 LEU A CA 1
ATOM 1478 C C . LEU A 1 186 ? -0.576 -3.398 -0.635 1.00 98.69 186 LEU A C 1
ATOM 1480 O O . LEU A 1 186 ? 0.519 -2.877 -0.456 1.00 98.69 186 LEU A O 1
ATOM 1484 N N . GLY A 1 187 ? -0.732 -4.432 -1.467 1.00 98.50 187 GLY A N 1
ATOM 1485 C CA . GLY A 1 187 ? 0.362 -4.968 -2.288 1.00 98.50 187 GLY A CA 1
ATOM 1486 C C . GLY A 1 187 ? 0.928 -3.937 -3.273 1.00 98.50 187 GLY A C 1
ATOM 1487 O O . GLY A 1 187 ? 2.144 -3.824 -3.425 1.00 98.50 187 GLY A O 1
ATOM 1488 N N . VAL A 1 188 ? 0.059 -3.123 -3.885 1.00 97.56 188 VAL A N 1
ATOM 1489 C CA . VAL A 1 188 ? 0.477 -2.000 -4.747 1.00 97.56 188 VAL A CA 1
ATOM 1490 C C . VAL A 1 188 ? 1.206 -0.923 -3.935 1.00 97.56 188 VAL A C 1
ATOM 1492 O O . VAL A 1 188 ? 2.269 -0.468 -4.353 1.00 97.56 188 VAL A O 1
ATOM 1495 N N . ILE A 1 189 ? 0.688 -0.552 -2.759 1.00 97.88 189 ILE A N 1
ATOM 1496 C CA . ILE A 1 189 ? 1.339 0.419 -1.860 1.00 97.88 189 ILE A CA 1
ATOM 1497 C C . ILE A 1 189 ? 2.705 -0.100 -1.392 1.00 97.88 189 ILE A C 1
ATOM 1499 O O . ILE A 1 189 ? 3.669 0.658 -1.367 1.00 97.88 189 ILE A O 1
ATOM 1503 N N . LEU A 1 190 ? 2.821 -1.388 -1.058 1.00 98.00 190 LEU A N 1
ATOM 1504 C CA . LEU A 1 190 ? 4.086 -2.011 -0.666 1.00 98.00 190 LEU A CA 1
ATOM 1505 C C . LEU A 1 190 ? 5.128 -1.897 -1.784 1.00 98.00 190 LEU A C 1
ATOM 1507 O O . LEU A 1 190 ? 6.266 -1.515 -1.521 1.00 98.00 190 LEU A O 1
ATOM 1511 N N . TYR A 1 191 ? 4.734 -2.152 -3.033 1.00 96.38 191 TYR A N 1
ATOM 1512 C CA . TYR A 1 191 ? 5.603 -1.927 -4.188 1.00 96.38 191 TYR A CA 1
ATOM 1513 C C . TYR A 1 191 ? 6.062 -0.461 -4.283 1.00 96.38 191 TYR A C 1
ATOM 1515 O O . TYR A 1 191 ? 7.255 -0.202 -4.424 1.00 96.38 191 TYR A O 1
ATOM 1523 N N . GLU A 1 192 ? 5.160 0.516 -4.155 1.00 94.19 192 GLU A N 1
ATOM 1524 C CA . GLU A 1 192 ? 5.526 1.944 -4.193 1.00 94.19 192 GLU A CA 1
ATOM 1525 C C . GLU A 1 192 ? 6.464 2.354 -3.061 1.00 94.19 192 GLU A C 1
ATOM 1527 O O . GLU A 1 192 ? 7.404 3.119 -3.279 1.00 94.19 192 GLU A O 1
ATOM 1532 N N . LEU A 1 193 ? 6.224 1.830 -1.860 1.00 94.69 193 LEU A N 1
ATOM 1533 C CA . LEU A 1 193 ? 7.052 2.070 -0.686 1.00 94.69 193 LEU A CA 1
ATOM 1534 C C . LEU A 1 193 ? 8.477 1.552 -0.892 1.00 94.69 193 LEU A C 1
ATOM 1536 O O . LEU A 1 193 ? 9.431 2.225 -0.513 1.00 94.69 193 LEU A O 1
ATOM 1540 N N . PHE A 1 194 ? 8.632 0.390 -1.526 1.00 92.00 194 PHE A N 1
ATOM 1541 C CA . PHE A 1 194 ? 9.946 -0.178 -1.827 1.00 92.00 194 PHE A CA 1
ATOM 1542 C C . PHE A 1 194 ? 10.643 0.500 -3.015 1.00 92.00 194 PHE A C 1
ATOM 1544 O O . PHE A 1 194 ? 11.861 0.674 -2.984 1.00 92.00 194 PHE A O 1
ATOM 1551 N N . MET A 1 195 ? 9.893 0.946 -4.029 1.00 89.50 195 MET A N 1
ATOM 1552 C CA . MET A 1 195 ? 10.427 1.783 -5.117 1.00 89.50 195 MET A CA 1
ATOM 1553 C C . MET A 1 195 ? 10.810 3.186 -4.626 1.00 89.50 195 MET A C 1
ATOM 1555 O O . MET A 1 195 ? 11.718 3.826 -5.161 1.00 89.50 195 MET A O 1
ATOM 1559 N N . GLY A 1 196 ? 10.098 3.693 -3.621 1.00 88.69 196 GLY A N 1
ATOM 1560 C CA . GLY A 1 196 ? 10.264 5.033 -3.084 1.00 88.69 196 GLY A CA 1
ATOM 1561 C C . GLY A 1 196 ? 9.679 6.131 -3.975 1.00 88.69 196 GLY A C 1
ATOM 1562 O O . GLY A 1 196 ? 10.157 7.261 -3.897 1.00 88.69 196 GLY A O 1
ATOM 1563 N N . TYR A 1 197 ? 8.713 5.823 -4.841 1.00 86.38 197 TYR A N 1
ATOM 1564 C CA . TYR A 1 197 ? 7.948 6.786 -5.645 1.00 86.38 197 TYR A CA 1
ATOM 1565 C C . TYR A 1 197 ? 6.621 6.161 -6.121 1.00 86.38 197 TYR A C 1
ATOM 1567 O O . TYR A 1 197 ? 6.508 4.933 -6.147 1.00 86.38 197 TYR A O 1
ATOM 1575 N N . PRO A 1 198 ? 5.615 6.965 -6.517 1.00 88.06 198 PRO A N 1
ATOM 1576 C CA . PRO A 1 198 ? 4.337 6.468 -7.006 1.00 88.06 198 PRO A CA 1
ATOM 1577 C C . PRO A 1 198 ? 4.482 5.599 -8.263 1.00 88.06 198 PRO A C 1
ATOM 1579 O O . PRO A 1 198 ? 5.188 5.946 -9.214 1.00 88.06 198 PRO A O 1
ATOM 1582 N N . ILE A 1 199 ? 3.734 4.501 -8.316 1.00 87.12 199 ILE A N 1
ATOM 1583 C CA . ILE A 1 199 ? 3.693 3.497 -9.384 1.00 87.12 199 ILE A CA 1
ATOM 1584 C C . ILE A 1 199 ? 3.333 4.116 -10.734 1.00 87.12 199 ILE A C 1
ATOM 1586 O O . ILE A 1 199 ? 3.723 3.595 -11.779 1.00 87.12 199 ILE A O 1
ATOM 1590 N N . LEU A 1 200 ? 2.658 5.268 -10.726 1.00 83.69 200 LEU A N 1
ATOM 1591 C CA . LEU A 1 200 ? 2.396 6.061 -11.920 1.00 83.69 200 LEU A CA 1
ATOM 1592 C C . LEU A 1 200 ? 3.680 6.354 -12.715 1.00 83.69 200 LEU A C 1
ATOM 1594 O O . LEU A 1 200 ? 3.668 6.256 -13.937 1.00 83.69 200 LEU A O 1
ATOM 1598 N N . CYS A 1 201 ? 4.810 6.601 -12.051 1.00 79.38 201 CYS A N 1
ATOM 1599 C CA . CYS A 1 201 ? 6.094 6.820 -12.725 1.00 79.38 201 CYS A CA 1
ATOM 1600 C C . CYS A 1 201 ? 6.712 5.540 -13.299 1.00 79.38 201 CYS A C 1
ATOM 1602 O O . CYS A 1 201 ? 7.557 5.614 -14.180 1.00 79.38 201 CYS A O 1
ATOM 1604 N N . THR A 1 202 ? 6.280 4.364 -12.834 1.00 79.94 202 THR A N 1
ATOM 1605 C CA . THR A 1 202 ? 6.674 3.076 -13.434 1.00 79.94 202 THR A CA 1
ATOM 1606 C C . THR A 1 202 ? 5.879 2.792 -14.712 1.00 79.94 202 THR A C 1
ATOM 1608 O O . THR A 1 202 ? 6.372 2.140 -15.630 1.00 79.94 202 THR A O 1
ATOM 1611 N N . ILE A 1 203 ? 4.621 3.240 -14.773 1.00 78.12 203 ILE A N 1
ATOM 1612 C CA . ILE A 1 203 ? 3.688 2.850 -15.840 1.00 78.12 203 ILE A CA 1
ATOM 1613 C C . ILE A 1 203 ? 3.515 3.910 -16.930 1.00 78.12 203 ILE A C 1
ATOM 1615 O O . ILE A 1 203 ? 3.186 3.551 -18.061 1.00 78.12 203 ILE A O 1
ATOM 1619 N N . SER A 1 204 ? 3.722 5.189 -16.609 1.00 75.12 204 SER A N 1
ATOM 1620 C CA . SER A 1 204 ? 3.488 6.319 -17.503 1.00 75.12 204 SER A CA 1
ATOM 1621 C C . SER A 1 204 ? 4.808 6.984 -17.862 1.00 75.12 204 SER A C 1
ATOM 1623 O O . SER A 1 204 ? 5.439 7.632 -17.033 1.00 75.12 204 SER A O 1
ATOM 1625 N N . HIS A 1 205 ? 5.214 6.826 -19.121 1.00 66.12 205 HIS A N 1
ATOM 1626 C CA . HIS A 1 205 ? 6.413 7.476 -19.660 1.00 66.12 205 HIS A CA 1
ATOM 1627 C C . HIS A 1 205 ? 6.059 8.768 -20.411 1.00 66.12 205 HIS A C 1
ATOM 1629 O O . HIS A 1 205 ? 6.913 9.634 -20.588 1.00 66.12 205 HIS A O 1
ATOM 1635 N N . SER A 1 206 ? 4.800 8.908 -20.852 1.00 62.66 206 SER A N 1
ATOM 1636 C CA . SER A 1 206 ? 4.334 10.038 -21.664 1.00 62.66 206 SER A CA 1
ATOM 1637 C C . SER A 1 206 ? 3.422 11.017 -20.911 1.00 62.66 206 SER A C 1
ATOM 1639 O O . SER A 1 206 ? 3.092 12.076 -21.448 1.00 62.66 206 SER A O 1
ATOM 1641 N N . GLY A 1 207 ? 3.022 10.691 -19.673 1.00 60.69 207 GLY A N 1
ATOM 1642 C CA . GLY A 1 207 ? 2.160 11.529 -18.832 1.00 60.69 207 GLY A CA 1
ATOM 1643 C C . GLY A 1 207 ? 0.715 11.635 -19.330 1.00 60.69 207 GLY A C 1
ATOM 1644 O O . GLY A 1 207 ? 0.012 12.578 -18.966 1.00 60.69 207 GLY A O 1
ATOM 1645 N N . GLN A 1 208 ? 0.273 10.714 -20.194 1.00 66.25 208 GLN A N 1
ATOM 1646 C CA . GLN A 1 208 ? -1.045 10.777 -20.823 1.00 66.25 208 GLN A CA 1
ATOM 1647 C C . GLN A 1 208 ? -2.129 10.127 -19.940 1.00 66.25 208 GLN A C 1
ATOM 1649 O O . GLN A 1 208 ? -1.951 8.989 -19.499 1.00 66.25 208 GLN A O 1
ATOM 1654 N N . PRO A 1 209 ? -3.304 10.768 -19.747 1.00 65.06 209 PRO A N 1
ATOM 1655 C CA . PRO A 1 209 ? -4.409 10.224 -18.942 1.00 65.06 209 PRO A CA 1
ATOM 1656 C C . PRO A 1 209 ? -4.842 8.807 -19.355 1.00 65.06 209 PRO A C 1
ATOM 1658 O O . PRO A 1 209 ? -5.237 7.989 -18.521 1.00 65.06 209 PRO A O 1
ATOM 1661 N N . GLN A 1 210 ? -4.744 8.509 -20.654 1.00 71.19 210 GLN A N 1
ATOM 1662 C CA . GLN A 1 210 ? -5.136 7.226 -21.231 1.00 71.19 210 GLN A CA 1
ATOM 1663 C C . GLN A 1 210 ? -4.270 6.063 -20.723 1.00 71.19 210 GLN A C 1
ATOM 1665 O O . GLN A 1 210 ? -4.758 4.939 -20.636 1.00 71.19 210 GLN A O 1
ATOM 1670 N N . GLU A 1 211 ? -3.008 6.308 -20.354 1.00 71.31 211 GLU A N 1
ATOM 1671 C CA . GLU A 1 211 ? -2.112 5.275 -19.814 1.00 71.31 211 GLU A CA 1
ATOM 1672 C C . GLU A 1 211 ? -2.608 4.769 -18.455 1.00 71.31 211 GLU A C 1
ATOM 1674 O O . GLU A 1 211 ? -2.603 3.563 -18.207 1.00 71.31 211 GLU A O 1
ATOM 1679 N N . VAL A 1 212 ? -3.121 5.677 -17.619 1.00 68.69 212 VAL A N 1
ATOM 1680 C CA . VAL A 1 212 ? -3.689 5.365 -16.299 1.00 68.69 212 VAL A CA 1
ATOM 1681 C C . VAL A 1 212 ? -4.985 4.570 -16.438 1.00 68.69 212 VAL A C 1
ATOM 1683 O O . VAL A 1 212 ? -5.184 3.558 -15.768 1.00 68.69 212 VAL A O 1
ATOM 1686 N N . GLU A 1 213 ? -5.872 4.976 -17.350 1.00 71.50 213 GLU A N 1
ATOM 1687 C CA . GLU A 1 213 ? -7.112 4.234 -17.598 1.00 71.50 213 GLU A CA 1
ATOM 1688 C C . GLU A 1 213 ? -6.856 2.850 -18.209 1.00 71.50 213 GLU A C 1
ATOM 1690 O O . GLU A 1 213 ? -7.521 1.870 -17.858 1.00 71.50 213 GLU A O 1
ATOM 1695 N N . ASN A 1 214 ? -5.862 2.746 -19.086 1.00 82.38 214 ASN A N 1
ATOM 1696 C CA . ASN A 1 214 ? -5.455 1.473 -19.663 1.00 82.38 214 ASN A CA 1
ATOM 1697 C C . ASN A 1 214 ? -4.764 0.571 -18.636 1.00 82.38 214 ASN A C 1
ATOM 1699 O O . ASN A 1 214 ? -4.842 -0.649 -18.770 1.00 82.38 214 ASN A O 1
ATOM 1703 N N . TYR A 1 215 ? -4.123 1.126 -17.605 1.00 85.81 215 TYR A N 1
ATOM 1704 C CA . TYR A 1 215 ? -3.455 0.336 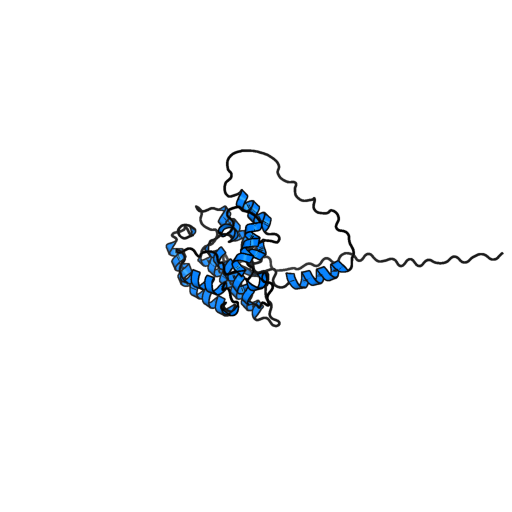-16.575 1.00 85.81 215 TYR A CA 1
ATOM 1705 C C . TYR A 1 215 ? -4.423 -0.589 -15.833 1.00 85.81 215 TYR A C 1
ATOM 1707 O O . TYR A 1 215 ? -4.190 -1.796 -15.802 1.00 85.81 215 TYR A O 1
ATOM 1715 N N . ALA A 1 216 ? -5.546 -0.067 -15.328 1.00 85.19 216 ALA A N 1
ATOM 1716 C CA . ALA A 1 216 ? -6.543 -0.886 -14.632 1.00 85.19 216 ALA A CA 1
ATOM 1717 C C . ALA A 1 216 ? -7.092 -2.014 -15.530 1.00 85.19 216 ALA A C 1
ATOM 1719 O O . ALA A 1 216 ? -7.212 -3.158 -15.098 1.00 85.19 216 ALA A O 1
ATOM 1720 N N . LYS A 1 217 ? -7.328 -1.728 -16.820 1.00 87.44 217 LYS A N 1
ATOM 1721 C CA . LYS A 1 217 ? -7.765 -2.735 -17.808 1.00 87.44 217 LYS A CA 1
ATOM 1722 C C . LYS A 1 217 ? -6.703 -3.808 -18.070 1.00 87.44 217 LYS A C 1
ATOM 1724 O O . LYS A 1 217 ? -7.024 -4.991 -18.179 1.00 87.44 217 LYS A O 1
ATOM 1729 N N . ARG A 1 218 ? -5.428 -3.415 -18.152 1.00 91.56 218 ARG A N 1
ATOM 1730 C CA . ARG A 1 218 ? -4.300 -4.349 -18.294 1.00 91.56 218 ARG A CA 1
ATOM 1731 C C . ARG A 1 218 ? -4.190 -5.247 -17.066 1.00 91.56 218 ARG A C 1
ATOM 1733 O O . ARG A 1 218 ? -4.072 -6.458 -17.219 1.00 91.56 218 ARG A O 1
ATOM 1740 N N . VAL A 1 219 ? -4.272 -4.671 -15.867 1.00 93.62 219 VAL A N 1
ATOM 1741 C CA . VAL A 1 219 ? -4.278 -5.401 -14.588 1.00 93.62 219 VAL A CA 1
ATOM 1742 C C . VAL A 1 219 ? -5.430 -6.399 -14.529 1.00 93.62 219 VAL A C 1
ATOM 1744 O O . VAL A 1 219 ? -5.215 -7.565 -14.196 1.00 93.62 219 VAL A O 1
ATOM 1747 N N . ALA A 1 220 ? -6.631 -5.982 -14.937 1.00 90.56 220 ALA A N 1
ATOM 1748 C CA . ALA A 1 220 ? -7.793 -6.859 -15.049 1.00 90.56 220 ALA A CA 1
ATOM 1749 C C . ALA A 1 220 ? -7.555 -8.046 -16.000 1.00 90.56 220 ALA A C 1
ATOM 1751 O O . ALA A 1 220 ? -8.141 -9.106 -15.791 1.00 90.56 220 ALA A O 1
ATOM 1752 N N . SER A 1 221 ? -6.654 -7.891 -16.974 1.00 93.50 221 SER A N 1
ATOM 1753 C CA . SER A 1 221 ? -6.229 -8.923 -17.932 1.00 93.50 221 SER A CA 1
ATOM 1754 C C . SER A 1 221 ? -4.967 -9.692 -17.498 1.00 93.50 221 SER A C 1
ATOM 1756 O O . SER A 1 221 ? -4.389 -10.417 -18.301 1.00 93.50 221 SER A O 1
ATOM 1758 N N . GLY A 1 222 ? -4.509 -9.528 -16.251 1.00 93.88 222 GLY A N 1
ATOM 1759 C CA . GLY A 1 222 ? -3.373 -10.268 -15.683 1.00 93.88 222 GLY A CA 1
ATOM 1760 C C . GLY A 1 222 ? -2.018 -9.559 -15.760 1.00 93.88 222 GLY A C 1
ATOM 1761 O O . GLY A 1 222 ? -1.019 -10.102 -15.300 1.00 93.88 222 GLY A O 1
ATOM 1762 N N . TYR A 1 223 ? -1.948 -8.335 -16.289 1.00 94.31 223 TYR A N 1
ATOM 1763 C CA . TYR A 1 223 ? -0.702 -7.564 -16.267 1.00 94.31 223 TYR A CA 1
ATOM 1764 C C . TYR A 1 223 ? -0.298 -7.186 -14.835 1.00 94.31 223 TYR A C 1
ATOM 1766 O O . TYR A 1 223 ? -1.138 -6.776 -14.032 1.00 94.31 223 TYR A O 1
ATOM 1774 N N . ARG A 1 224 ? 1.002 -7.233 -14.540 1.00 94.75 224 ARG A N 1
ATOM 1775 C CA . ARG A 1 224 ? 1.619 -6.648 -13.342 1.00 94.75 224 ARG A CA 1
ATOM 1776 C C . ARG A 1 224 ? 2.884 -5.897 -13.741 1.00 94.75 224 ARG A C 1
ATOM 1778 O O . ARG A 1 224 ? 3.510 -6.224 -14.750 1.00 94.75 224 ARG A O 1
ATOM 1785 N N . VAL A 1 225 ? 3.248 -4.878 -12.966 1.00 92.12 225 VAL A N 1
ATOM 1786 C CA . VAL A 1 225 ? 4.548 -4.217 -13.133 1.00 92.12 225 VAL A CA 1
ATOM 1787 C C . VAL A 1 225 ? 5.670 -5.195 -12.788 1.00 92.12 225 VAL A C 1
ATOM 1789 O O . VAL A 1 225 ? 5.506 -6.082 -11.950 1.00 92.12 225 VAL A O 1
ATOM 1792 N N . LYS A 1 226 ? 6.813 -5.055 -13.461 1.00 91.81 226 LYS A N 1
ATOM 1793 C CA . LYS A 1 226 ? 7.964 -5.925 -13.226 1.00 91.81 226 LYS A CA 1
ATOM 1794 C C . LYS A 1 226 ? 8.624 -5.551 -11.901 1.00 91.81 226 LYS A C 1
ATOM 1796 O O . LYS A 1 226 ? 9.088 -4.426 -11.752 1.00 91.81 226 LYS A O 1
ATOM 1801 N N . ILE A 1 227 ? 8.728 -6.512 -10.987 1.00 92.44 227 ILE A N 1
ATOM 1802 C CA . ILE A 1 227 ? 9.539 -6.364 -9.775 1.00 92.44 227 ILE A CA 1
ATOM 1803 C C . ILE A 1 227 ? 11.027 -6.325 -10.182 1.00 92.44 227 ILE A C 1
ATOM 1805 O O . ILE A 1 227 ? 11.466 -7.194 -10.949 1.00 92.44 227 ILE A O 1
ATOM 1809 N N . PRO A 1 228 ? 11.815 -5.328 -9.735 1.00 90.69 228 PRO A N 1
ATOM 1810 C CA . PRO A 1 228 ? 13.236 -5.255 -10.059 1.00 90.69 228 PRO A CA 1
ATOM 1811 C C . PRO A 1 228 ? 14.001 -6.495 -9.576 1.00 90.69 228 PRO A C 1
ATOM 1813 O O . PRO A 1 228 ? 13.916 -6.871 -8.415 1.00 90.69 228 PRO A O 1
ATOM 1816 N N . ALA A 1 229 ? 14.823 -7.097 -10.443 1.00 88.62 229 ALA A N 1
ATOM 1817 C CA . ALA A 1 229 ? 15.568 -8.329 -10.130 1.00 88.62 229 ALA A CA 1
ATOM 1818 C C . ALA A 1 229 ? 16.609 -8.179 -9.001 1.00 88.62 229 ALA A C 1
ATOM 1820 O O . ALA A 1 229 ? 17.131 -9.164 -8.494 1.00 88.62 229 ALA A O 1
ATOM 1821 N N . ARG A 1 230 ? 16.936 -6.935 -8.644 1.00 86.12 230 ARG A N 1
ATOM 1822 C CA . ARG A 1 230 ? 17.846 -6.573 -7.551 1.00 86.12 230 ARG A CA 1
ATOM 1823 C C . ARG A 1 230 ? 17.160 -6.493 -6.188 1.00 86.12 230 ARG A C 1
ATOM 1825 O O . ARG A 1 230 ? 17.849 -6.338 -5.185 1.00 86.12 230 ARG A O 1
ATOM 1832 N N . TRP A 1 231 ? 15.829 -6.535 -6.150 1.00 91.69 231 TRP A N 1
ATOM 1833 C CA . TRP A 1 231 ? 15.103 -6.627 -4.891 1.00 91.69 231 TRP A CA 1
ATOM 1834 C C . TRP A 1 231 ? 15.285 -8.025 -4.296 1.00 91.69 231 TRP A C 1
ATOM 1836 O O . TRP A 1 231 ? 15.376 -8.991 -5.058 1.00 91.69 231 TRP A O 1
ATOM 1846 N N . PRO A 1 232 ? 15.316 -8.156 -2.960 1.00 94.25 232 PRO A N 1
ATOM 1847 C CA . PRO A 1 232 ? 15.265 -9.455 -2.311 1.00 94.25 232 PRO A CA 1
ATOM 1848 C C . PRO A 1 232 ? 14.056 -10.259 -2.820 1.00 94.25 232 PRO A C 1
ATOM 1850 O O . PRO A 1 232 ? 12.944 -9.711 -2.843 1.00 94.25 232 PRO A O 1
ATOM 1853 N N . PRO A 1 233 ? 14.244 -11.523 -3.242 1.00 96.25 233 PRO A N 1
ATOM 1854 C CA . PRO A 1 233 ? 13.164 -12.361 -3.759 1.00 96.25 233 PRO A CA 1
ATOM 1855 C C . PRO A 1 233 ? 11.965 -12.444 -2.813 1.00 96.25 233 PRO A C 1
ATOM 1857 O O . PRO A 1 233 ? 10.826 -12.362 -3.260 1.00 96.25 233 PRO A O 1
ATOM 1860 N N . GLU A 1 234 ? 12.215 -12.476 -1.505 1.00 97.50 234 GLU A N 1
ATOM 1861 C CA . GLU A 1 234 ? 11.198 -12.558 -0.458 1.00 97.50 234 GLU A CA 1
ATOM 1862 C C . GLU A 1 234 ? 10.229 -11.367 -0.506 1.00 97.50 234 GLU A C 1
ATOM 1864 O O . GLU A 1 234 ? 9.024 -11.525 -0.312 1.00 97.50 234 GLU A O 1
ATOM 1869 N N . VAL A 1 235 ? 10.735 -10.167 -0.810 1.00 96.62 235 VAL A N 1
ATOM 1870 C CA . VAL A 1 235 ? 9.902 -8.966 -0.986 1.00 96.62 235 VAL A CA 1
ATOM 1871 C C . VAL A 1 235 ? 9.019 -9.125 -2.221 1.00 96.62 235 VAL A C 1
ATOM 1873 O O . VAL A 1 235 ? 7.823 -8.829 -2.178 1.00 96.62 235 VAL A O 1
ATOM 1876 N N . GLY A 1 236 ? 9.598 -9.623 -3.317 1.00 97.00 236 GLY A N 1
ATOM 1877 C CA . GLY A 1 236 ? 8.874 -9.881 -4.556 1.00 97.00 236 GLY A CA 1
ATOM 1878 C C . GLY A 1 236 ? 7.778 -10.935 -4.401 1.00 97.00 236 GLY A C 1
ATOM 1879 O O . GLY A 1 236 ? 6.678 -10.745 -4.924 1.00 97.00 236 GLY A O 1
ATOM 1880 N N . ASP A 1 237 ? 8.039 -11.993 -3.637 1.00 98.19 237 ASP A N 1
ATOM 1881 C CA . ASP A 1 237 ? 7.086 -13.063 -3.340 1.00 98.19 237 ASP A CA 1
ATOM 1882 C C . ASP A 1 237 ? 5.902 -12.546 -2.516 1.00 98.19 237 ASP A C 1
ATOM 1884 O O . ASP A 1 237 ? 4.744 -12.819 -2.845 1.00 98.19 237 ASP A O 1
ATOM 1888 N N . VAL A 1 238 ? 6.167 -11.740 -1.481 1.00 98.62 238 VAL A N 1
ATOM 1889 C CA . VAL A 1 238 ? 5.111 -11.135 -0.653 1.00 98.62 238 VAL A CA 1
ATOM 1890 C C . VAL A 1 238 ? 4.247 -10.181 -1.476 1.00 98.62 238 VAL A C 1
ATOM 1892 O O . VAL A 1 238 ? 3.022 -10.311 -1.453 1.00 98.62 238 VAL A O 1
ATOM 1895 N N . ILE A 1 239 ? 4.851 -9.277 -2.258 1.00 98.38 239 ILE A N 1
ATOM 1896 C CA . ILE A 1 239 ? 4.108 -8.375 -3.156 1.00 98.38 239 ILE A CA 1
ATOM 1897 C C . ILE A 1 239 ? 3.261 -9.193 -4.141 1.00 98.38 239 ILE A C 1
ATOM 1899 O O . ILE A 1 239 ? 2.061 -8.940 -4.279 1.00 98.38 239 ILE A O 1
ATOM 1903 N N . SER A 1 240 ? 3.859 -10.218 -4.759 1.00 98.38 240 SER A N 1
ATOM 1904 C CA . SER A 1 240 ? 3.197 -11.113 -5.718 1.00 98.38 240 SER A CA 1
ATOM 1905 C C . SER A 1 240 ? 1.981 -11.816 -5.144 1.00 98.38 240 SER A C 1
ATOM 1907 O O . SER A 1 240 ? 0.943 -11.897 -5.805 1.00 98.38 240 SER A O 1
ATOM 1909 N N . LYS A 1 241 ? 2.072 -12.250 -3.890 1.00 98.62 241 LYS A N 1
ATOM 1910 C CA . LYS A 1 241 ? 0.966 -12.886 -3.182 1.00 98.62 241 LYS A CA 1
ATOM 1911 C C . LYS A 1 241 ? -0.141 -11.895 -2.810 1.00 98.62 241 LYS A C 1
ATOM 1913 O O . LYS A 1 241 ? -1.319 -12.226 -2.908 1.00 98.62 241 LYS A O 1
ATOM 1918 N N . MET A 1 242 ? 0.206 -10.673 -2.405 1.00 98.75 242 MET A N 1
ATOM 1919 C CA . MET A 1 242 ? -0.777 -9.658 -2.001 1.00 98.75 242 MET A CA 1
ATOM 1920 C C . MET A 1 242 ? -1.584 -9.114 -3.184 1.00 98.75 242 MET A C 1
ATOM 1922 O O . MET A 1 242 ? -2.793 -8.933 -3.055 1.00 98.75 242 MET A O 1
ATOM 1926 N N . TRP A 1 243 ? -0.958 -8.915 -4.349 1.00 98.00 243 TRP A N 1
ATOM 1927 C CA . TRP A 1 243 ? -1.627 -8.418 -5.561 1.00 98.00 243 TRP A CA 1
ATOM 1928 C C . TRP A 1 243 ? -2.023 -9.523 -6.560 1.00 98.00 243 TRP A C 1
ATOM 1930 O O . TRP A 1 243 ? -2.128 -9.276 -7.771 1.00 98.00 243 TRP A O 1
ATOM 1940 N N . ALA A 1 244 ? -2.205 -10.757 -6.078 1.00 98.44 244 ALA A N 1
ATOM 1941 C CA . ALA A 1 244 ? -2.580 -11.906 -6.900 1.00 98.44 244 ALA A CA 1
ATOM 1942 C C . ALA A 1 244 ? -3.867 -11.640 -7.703 1.00 98.44 244 ALA A C 1
ATOM 1944 O O . ALA A 1 244 ? -4.724 -10.840 -7.302 1.00 98.44 244 ALA A O 1
ATOM 1945 N N . GLN A 1 245 ? -3.987 -12.271 -8.874 1.00 97.69 245 GLN A N 1
ATOM 1946 C CA . GLN A 1 245 ? -5.124 -12.042 -9.769 1.00 97.69 245 GLN A CA 1
ATOM 1947 C C . GLN A 1 245 ? -6.432 -12.473 -9.113 1.00 97.69 245 GLN A C 1
ATOM 1949 O O . GLN A 1 245 ? -7.398 -11.708 -9.137 1.00 97.69 245 GLN A O 1
ATOM 1954 N N . SER A 1 246 ? -6.425 -13.646 -8.489 1.00 96.94 246 SER A N 1
ATOM 1955 C CA . SER A 1 246 ? -7.588 -14.209 -7.824 1.00 96.94 246 SER A CA 1
ATOM 1956 C C . SER A 1 246 ? -7.625 -13.812 -6.337 1.00 96.94 246 SER A C 1
ATOM 1958 O O . SER A 1 246 ? -6.598 -13.909 -5.657 1.00 96.94 246 SER A O 1
ATOM 1960 N N . PRO A 1 247 ? -8.766 -13.340 -5.796 1.00 96.69 247 PRO A N 1
ATOM 1961 C CA . PRO A 1 247 ? -8.882 -12.914 -4.393 1.00 96.69 247 PRO A CA 1
ATOM 1962 C C . PRO A 1 247 ? -8.552 -13.998 -3.355 1.00 96.69 247 PRO A C 1
ATOM 1964 O O . PRO A 1 247 ? -8.068 -13.693 -2.264 1.00 96.69 247 PRO A O 1
ATOM 1967 N N . GLU A 1 248 ? -8.810 -15.263 -3.671 1.00 96.88 248 GLU A N 1
ATOM 1968 C CA . GLU A 1 248 ? -8.574 -16.427 -2.813 1.00 96.88 248 GLU A CA 1
ATOM 1969 C C . GLU A 1 248 ? -7.090 -16.754 -2.617 1.00 96.88 248 GLU A C 1
ATOM 1971 O O . GLU A 1 248 ? -6.718 -17.292 -1.578 1.00 96.88 248 GLU A O 1
ATOM 1976 N N . GLU A 1 249 ? -6.233 -16.373 -3.566 1.00 98.12 249 GLU A N 1
ATOM 1977 C CA . GLU A 1 249 ? -4.777 -16.541 -3.464 1.00 98.12 249 GLU A CA 1
ATOM 1978 C C . GLU A 1 249 ? -4.143 -15.486 -2.546 1.00 98.12 249 GLU A C 1
ATOM 1980 O O . GLU A 1 249 ? -3.030 -15.664 -2.039 1.00 98.12 249 GLU A O 1
ATOM 1985 N N . ARG A 1 250 ? -4.859 -14.377 -2.319 1.00 98.69 250 ARG A N 1
ATOM 1986 C CA . ARG A 1 250 ? -4.399 -13.282 -1.468 1.00 98.69 250 ARG A CA 1
ATOM 1987 C C . ARG A 1 250 ? -4.535 -13.675 0.004 1.00 98.69 250 ARG A C 1
ATOM 1989 O O . ARG A 1 250 ? -5.554 -14.260 0.390 1.00 98.69 250 ARG A O 1
ATOM 1996 N N . PRO A 1 251 ? -3.572 -13.304 0.861 1.00 98.75 251 PRO A N 1
ATOM 1997 C CA . PRO A 1 251 ? -3.687 -13.535 2.295 1.00 98.75 251 PRO A CA 1
ATOM 1998 C C . PRO A 1 251 ? -4.856 -12.732 2.886 1.00 98.75 251 PRO A C 1
ATOM 2000 O O . PRO A 1 251 ? -5.271 -11.712 2.338 1.00 98.75 251 PRO A O 1
ATOM 2003 N N . SER A 1 252 ? -5.385 -13.170 4.022 1.00 98.75 252 SER A N 1
ATOM 2004 C CA . SER A 1 252 ? -6.144 -12.299 4.932 1.00 98.75 252 SER A CA 1
ATOM 2005 C C . SER A 1 252 ? -5.257 -11.175 5.486 1.00 98.75 252 SER A C 1
ATOM 2007 O O . SER A 1 252 ? -4.029 -11.246 5.406 1.00 98.75 252 SER A O 1
ATOM 2009 N N . ALA A 1 253 ? -5.850 -10.145 6.098 1.00 98.56 253 ALA A N 1
ATOM 2010 C CA . ALA A 1 253 ? -5.075 -9.087 6.752 1.00 98.56 253 ALA A CA 1
ATOM 2011 C C . ALA A 1 253 ? -4.139 -9.642 7.848 1.00 98.56 253 ALA A C 1
ATOM 2013 O O . ALA A 1 253 ? -2.961 -9.287 7.886 1.00 98.56 253 ALA A O 1
ATOM 2014 N N . SER A 1 254 ? -4.610 -10.597 8.657 1.00 98.69 254 SER A N 1
ATOM 2015 C CA . SER A 1 254 ? -3.801 -11.278 9.679 1.00 98.69 254 SER A CA 1
ATOM 2016 C C . SER A 1 254 ? -2.609 -12.038 9.094 1.00 98.69 254 SER A C 1
ATOM 2018 O O . SER A 1 254 ? -1.506 -12.023 9.643 1.00 98.69 254 SER A O 1
ATOM 2020 N N . GLU A 1 255 ? -2.801 -12.718 7.964 1.00 98.81 255 GLU A N 1
ATOM 2021 C CA . GLU A 1 255 ? -1.718 -13.413 7.260 1.00 98.81 255 GLU A CA 1
ATOM 2022 C C . GLU A 1 255 ? -0.760 -12.431 6.580 1.00 98.81 255 GLU A C 1
ATOM 2024 O O . GLU A 1 255 ? 0.449 -12.659 6.598 1.00 98.81 255 GLU A O 1
ATOM 2029 N N . ALA A 1 256 ? -1.264 -11.319 6.040 1.00 98.75 256 ALA A N 1
ATOM 2030 C CA . ALA A 1 256 ? -0.440 -10.257 5.476 1.00 98.75 256 ALA A CA 1
ATOM 2031 C C . ALA A 1 256 ? 0.487 -9.653 6.539 1.00 98.75 256 ALA A C 1
ATOM 2033 O O . ALA A 1 256 ? 1.672 -9.477 6.269 1.00 98.75 256 ALA A O 1
ATOM 2034 N N . ILE A 1 257 ? 0.001 -9.422 7.765 1.00 98.88 257 ILE A N 1
ATOM 2035 C CA . ILE A 1 257 ? 0.842 -8.975 8.889 1.00 98.88 257 ILE A CA 1
ATOM 2036 C C . ILE A 1 257 ? 1.983 -9.966 9.132 1.00 98.88 257 ILE A C 1
ATOM 2038 O O . ILE A 1 257 ? 3.133 -9.546 9.217 1.00 98.88 257 ILE A O 1
ATOM 2042 N N . LYS A 1 258 ? 1.698 -11.275 9.187 1.00 98.69 258 LYS A N 1
ATOM 2043 C CA . LYS A 1 258 ? 2.731 -12.309 9.390 1.00 98.69 258 LYS A CA 1
ATOM 2044 C C . LYS A 1 258 ? 3.779 -12.300 8.276 1.00 98.69 258 LYS A C 1
ATOM 2046 O O . LYS A 1 258 ? 4.969 -12.346 8.573 1.00 98.69 258 LYS A O 1
ATOM 2051 N N . LEU A 1 259 ? 3.345 -12.214 7.017 1.00 98.69 259 LEU A N 1
ATOM 2052 C CA . LEU A 1 259 ? 4.241 -12.146 5.858 1.00 98.69 259 LEU A CA 1
ATOM 2053 C C . LEU A 1 259 ? 5.131 -10.899 5.912 1.00 98.69 259 LEU A C 1
ATOM 2055 O O . LEU A 1 259 ? 6.344 -11.008 5.769 1.00 98.69 259 LEU A O 1
ATOM 2059 N N . LEU A 1 260 ? 4.543 -9.731 6.184 1.00 98.62 260 LEU A N 1
ATOM 2060 C CA . LEU A 1 260 ? 5.269 -8.465 6.287 1.00 98.62 260 LEU A CA 1
ATOM 2061 C C . LEU A 1 260 ? 6.246 -8.462 7.468 1.00 98.62 260 LEU A C 1
ATOM 2063 O O . LEU A 1 260 ? 7.395 -8.065 7.316 1.00 98.62 260 LEU A O 1
ATOM 2067 N N . THR A 1 261 ? 5.838 -8.940 8.645 1.00 98.44 261 THR A N 1
ATOM 2068 C CA . THR A 1 261 ? 6.744 -9.073 9.797 1.00 98.44 261 THR A CA 1
ATOM 2069 C C . THR A 1 261 ? 7.891 -10.043 9.498 1.00 98.44 261 THR A C 1
ATOM 2071 O O . THR A 1 261 ? 9.023 -9.780 9.892 1.00 98.44 261 THR A O 1
ATOM 2074 N N . GLY A 1 262 ? 7.647 -11.104 8.721 1.00 98.25 262 GLY A N 1
ATOM 2075 C CA . GLY A 1 262 ? 8.694 -12.014 8.245 1.00 98.25 262 GLY A CA 1
ATOM 2076 C C . GLY A 1 262 ? 9.768 -11.352 7.370 1.00 98.25 262 GLY A C 1
ATOM 2077 O O . GLY A 1 262 ? 10.881 -11.865 7.295 1.00 98.25 262 GLY A O 1
ATOM 2078 N N . LEU A 1 263 ? 9.482 -10.194 6.762 1.00 97.69 263 LEU A N 1
ATOM 2079 C CA . LEU A 1 263 ? 10.449 -9.430 5.964 1.00 97.69 263 LEU A CA 1
ATOM 2080 C C . LEU A 1 263 ? 11.369 -8.524 6.797 1.00 97.69 263 LEU A C 1
ATOM 2082 O O . LEU A 1 263 ? 12.293 -7.944 6.232 1.00 97.69 263 LEU A O 1
ATOM 2086 N N . GLN A 1 264 ? 11.161 -8.384 8.111 1.00 96.56 264 GLN A N 1
ATOM 2087 C CA . GLN A 1 264 ? 12.003 -7.532 8.966 1.00 96.56 264 GLN A CA 1
ATOM 2088 C C . GLN A 1 264 ? 13.512 -7.810 8.834 1.00 96.56 264 GLN A C 1
ATOM 2090 O O . GLN A 1 264 ? 14.241 -6.867 8.517 1.00 96.56 264 GLN A O 1
ATOM 2095 N N . PRO A 1 265 ? 14.007 -9.059 8.982 1.00 97.06 265 PRO A N 1
ATOM 2096 C CA . PRO A 1 265 ? 15.438 -9.332 8.827 1.00 97.06 265 PRO A CA 1
ATOM 2097 C C . PRO A 1 265 ? 15.952 -8.994 7.419 1.00 97.06 265 PRO A C 1
ATOM 2099 O O . PRO A 1 265 ? 17.050 -8.458 7.276 1.00 97.06 265 PRO A O 1
ATOM 2102 N N . VAL A 1 266 ? 15.136 -9.236 6.386 1.00 95.06 266 VAL A N 1
ATOM 2103 C CA . VAL A 1 266 ? 15.470 -8.928 4.987 1.00 95.06 266 VAL A CA 1
ATOM 2104 C C . VAL A 1 266 ? 15.609 -7.417 4.783 1.00 95.06 266 VAL A C 1
ATOM 2106 O O . VAL A 1 266 ? 16.577 -6.957 4.177 1.00 95.06 266 VAL A O 1
ATOM 2109 N N . ALA A 1 267 ? 14.679 -6.625 5.323 1.00 92.81 267 ALA A N 1
ATOM 2110 C CA . ALA A 1 267 ? 14.714 -5.167 5.235 1.00 92.81 267 ALA A CA 1
ATOM 2111 C C . ALA A 1 267 ? 15.913 -4.571 5.990 1.00 92.81 267 ALA A C 1
ATOM 2113 O O . ALA A 1 267 ? 16.571 -3.664 5.480 1.00 92.81 267 ALA A O 1
ATOM 2114 N N . GLU A 1 268 ? 16.239 -5.092 7.175 1.00 92.81 268 GLU A N 1
ATOM 2115 C CA . GLU A 1 268 ? 17.408 -4.658 7.947 1.00 92.81 268 GLU A CA 1
ATOM 2116 C C . GLU A 1 268 ? 18.726 -4.968 7.233 1.00 92.81 268 GLU A C 1
ATOM 2118 O O . GLU A 1 268 ? 19.621 -4.120 7.173 1.00 92.81 268 GLU A O 1
ATOM 2123 N N . GLU A 1 269 ? 18.866 -6.176 6.685 1.00 91.94 269 GLU A N 1
ATOM 2124 C CA . GLU A 1 269 ? 20.055 -6.569 5.932 1.00 91.94 269 GLU A CA 1
ATOM 2125 C C . GLU A 1 269 ? 20.202 -5.736 4.657 1.00 91.94 269 GLU A C 1
ATOM 2127 O O . GLU A 1 269 ? 21.291 -5.235 4.358 1.00 91.94 269 GLU A O 1
ATOM 2132 N N . TRP A 1 270 ? 19.101 -5.525 3.935 1.00 88.69 270 TRP A N 1
ATOM 2133 C CA . TRP A 1 270 ? 19.094 -4.689 2.742 1.00 88.69 270 TRP A CA 1
ATOM 2134 C C . TRP A 1 270 ? 19.482 -3.245 3.070 1.00 88.69 270 TRP A C 1
ATOM 2136 O O . TRP A 1 270 ? 20.340 -2.670 2.398 1.00 88.69 270 TRP A O 1
ATOM 2146 N N . HIS A 1 271 ? 18.945 -2.678 4.151 1.00 86.50 271 HIS A N 1
ATOM 2147 C CA . HIS A 1 271 ? 19.307 -1.336 4.597 1.00 86.50 271 HIS A CA 1
ATOM 2148 C C . HIS A 1 271 ? 20.809 -1.204 4.897 1.00 86.50 271 HIS A C 1
ATOM 2150 O O . HIS A 1 271 ? 21.433 -0.229 4.476 1.00 86.50 271 HIS A O 1
ATOM 2156 N N . LYS A 1 272 ? 21.410 -2.205 5.558 1.00 85.94 272 LYS A N 1
ATOM 2157 C CA . LYS A 1 272 ? 22.856 -2.242 5.851 1.00 85.94 272 LYS A CA 1
ATOM 2158 C C . LYS A 1 272 ? 23.699 -2.316 4.575 1.00 85.94 272 LYS A C 1
ATOM 2160 O O . LYS A 1 272 ? 24.674 -1.579 4.442 1.00 85.94 272 LYS A O 1
ATOM 2165 N N . LYS A 1 273 ? 23.315 -3.177 3.625 1.00 79.19 273 LYS A N 1
ATOM 2166 C CA . LYS A 1 273 ? 24.006 -3.349 2.331 1.00 79.19 273 LYS A CA 1
ATOM 2167 C C . LYS A 1 273 ? 23.917 -2.114 1.439 1.00 79.19 273 LYS A C 1
ATOM 2169 O O . LYS A 1 273 ? 24.807 -1.894 0.625 1.00 79.19 273 LYS A O 1
ATOM 2174 N N . ALA A 1 274 ? 22.881 -1.297 1.607 1.00 68.00 274 ALA A N 1
ATOM 2175 C CA . ALA A 1 274 ? 22.661 -0.116 0.787 1.00 68.00 274 ALA A CA 1
ATOM 2176 C C . ALA A 1 274 ? 23.638 1.051 1.055 1.00 68.00 274 ALA A C 1
ATOM 2178 O O . ALA A 1 274 ? 23.520 2.061 0.371 1.00 68.00 274 ALA A O 1
ATOM 2179 N N . THR A 1 275 ? 24.573 0.955 2.019 1.00 55.47 275 THR A N 1
ATOM 2180 C CA . THR A 1 275 ? 25.624 1.959 2.341 1.00 55.47 275 THR A CA 1
ATOM 2181 C C . THR A 1 275 ? 25.183 3.424 2.181 1.00 55.47 275 THR A C 1
ATOM 2183 O O . THR A 1 275 ? 25.884 4.233 1.577 1.00 55.47 275 THR A O 1
ATOM 2186 N N . GLY A 1 276 ? 23.990 3.774 2.670 1.00 52.78 276 GLY A N 1
ATOM 2187 C CA . GLY A 1 276 ? 23.470 5.145 2.603 1.00 52.78 276 GLY A CA 1
ATOM 2188 C C . GLY A 1 276 ? 22.918 5.602 1.243 1.00 52.78 276 GLY A C 1
ATOM 2189 O O . GLY A 1 276 ? 22.652 6.785 1.082 1.00 52.78 276 GLY A O 1
ATOM 2190 N N . CYS A 1 277 ? 22.698 4.722 0.264 1.00 52.19 277 CYS A N 1
ATOM 2191 C CA . CYS A 1 277 ? 21.986 5.053 -0.972 1.00 52.19 277 CYS A CA 1
ATOM 2192 C C . CYS A 1 277 ? 21.030 3.925 -1.378 1.00 52.19 277 CYS A C 1
ATOM 2194 O O . CYS A 1 277 ? 21.401 2.956 -2.041 1.00 52.19 277 CYS A O 1
ATOM 2196 N N . TRP A 1 278 ? 19.756 4.088 -1.012 1.00 54.88 278 TRP A N 1
ATOM 2197 C CA . TRP A 1 278 ? 18.664 3.199 -1.423 1.00 54.88 278 TRP A CA 1
ATOM 2198 C C . TRP A 1 278 ? 18.602 3.060 -2.963 1.00 54.88 278 TRP A C 1
ATOM 2200 O O . TRP A 1 278 ? 18.379 1.972 -3.488 1.00 54.88 278 TRP A O 1
ATOM 2210 N N . ASN A 1 279 ? 18.940 4.114 -3.714 1.00 52.19 279 ASN A N 1
ATOM 2211 C CA . ASN A 1 279 ? 18.855 4.122 -5.178 1.00 52.19 279 ASN A CA 1
ATOM 2212 C C . ASN A 1 279 ? 19.907 3.260 -5.898 1.00 52.19 279 ASN A C 1
ATOM 2214 O O . ASN A 1 279 ? 19.665 2.874 -7.037 1.00 52.19 279 ASN A O 1
ATOM 2218 N N . CYS A 1 280 ? 21.026 2.878 -5.267 1.00 48.88 280 CYS A N 1
ATOM 2219 C CA . CYS A 1 280 ? 21.958 1.918 -5.883 1.00 48.88 280 CYS A CA 1
ATOM 2220 C C . CYS A 1 280 ? 21.309 0.533 -6.090 1.00 48.88 280 CYS A C 1
ATOM 2222 O O . CYS A 1 280 ? 21.758 -0.253 -6.924 1.00 48.88 280 CYS A O 1
ATOM 2224 N N . PHE A 1 281 ? 20.222 0.263 -5.361 1.00 47.09 281 PHE A N 1
ATOM 2225 C CA . PHE A 1 281 ? 19.455 -0.982 -5.392 1.00 47.09 281 PHE A CA 1
ATOM 2226 C C . PHE A 1 281 ? 17.983 -0.766 -5.837 1.00 47.09 281 PHE A C 1
ATOM 2228 O O . PHE A 1 281 ? 17.241 -1.739 -5.966 1.00 47.09 281 PHE A O 1
ATOM 2235 N N . CYS A 1 282 ? 17.599 0.503 -6.060 1.00 44.47 282 CYS A N 1
ATOM 2236 C CA . CYS A 1 282 ? 16.375 1.120 -6.624 1.00 44.47 282 CYS A CA 1
ATOM 2237 C C . CYS A 1 282 ? 16.049 0.830 -8.069 1.00 44.47 282 CYS A C 1
ATOM 2239 O O . CYS A 1 282 ? 16.647 1.534 -8.916 1.00 44.47 282 CYS A O 1
#

Secondary structure (DSSP, 8-state):
--PPPPP---------PPP----------TT-BHHHHHHHHHHT-TTS--SS-HHHHHHHHHHHHHHHHHHHTSSS----S--SGGGEEEEEETTEEEEEE-STTHHHHHHHHHHHHTTSS---------SS--S------S----SHHHHHHHHHTHHHHGGGGS--HHHHTT----THHHHHHHHHHHHHHHHTS-THHHH-SS--HHHHHHHHHHHHTT--PPPPTTS-HHHHHHHHHHT-SSGGGSPPHHHHHHHHHHTHHHHHHHHHHTTT-GGGT-

Radius of gyration: 24.7 Å; chains: 1; bounding box: 101×65×44 Å